Protein 4EE9 (pdb70)

B-factor: mean 17.27, std 8.86, range [6.16, 51.78]

Structure (mmCIF, N/CA/C/O backbone):
data_4EE9
#
_entry.id   4EE9
#
_cell.length_a   52.200
_cell.length_b   63.090
_cell.length_c   98.920
_cell.angle_alpha   90.00
_cell.angle_beta   90.00
_cell.angle_gamma   90.00
#
_symmetry.space_group_name_H-M   'P 21 21 21'
#
loop_
_entity.id
_entity.type
_entity.pdbx_description
1 polymer Endoglucanase
2 non-polymer 2-AMINO-2-HYDROXYMETHYL-PROPANE-1,3-DIOL
3 water water
#
loop_
_atom_site.group_PDB
_atom_site.id
_atom_site.type_symbol
_atom_site.label_atom_id
_atom_site.label_alt_id
_atom_site.label_comp_id
_atom_site.label_asym_id
_atom_site.label_entity_id
_atom_site.label_seq_id
_atom_site.pdbx_PDB_ins_code
_atom_site.Cartn_x
_atom_site.Cartn_y
_atom_site.Cartn_z
_atom_site.occupancy
_atom_site.B_iso_or_equiv
_atom_site.auth_seq_id
_atom_site.auth_comp_id
_atom_site.auth_asym_id
_atom_site.auth_atom_id
_atom_site.pdbx_PDB_model_num
ATOM 1 N N . SER A 1 1 ? 42.548 18.147 21.183 1.00 33.03 1 SER A N 1
ATOM 2 C CA . SER A 1 1 ? 43.043 18.882 20.025 1.00 31.90 1 SER A CA 1
ATOM 3 C C . SER A 1 1 ? 42.887 20.386 20.220 1.00 28.51 1 SER A C 1
ATOM 4 O O . SER A 1 1 ? 42.173 20.831 21.109 1.00 30.72 1 SER A O 1
ATOM 7 N N . VAL A 1 2 ? 43.561 21.160 19.384 1.00 22.95 2 VAL A N 1
ATOM 8 C CA . VAL A 1 2 ? 43.478 22.612 19.443 1.00 17.97 2 VAL A CA 1
ATOM 9 C C . VAL A 1 2 ? 42.940 23.151 18.120 1.00 15.77 2 VAL A C 1
ATOM 10 O O . VAL A 1 2 ? 43.598 23.058 17.107 1.00 16.72 2 VAL A O 1
ATOM 14 N N . ASP A 1 3 ? 41.740 23.721 18.152 1.00 12.33 3 ASP A N 1
ATOM 15 C CA . ASP A 1 3 ? 41.133 24.309 16.961 1.00 11.89 3 ASP A CA 1
ATOM 16 C C . ASP A 1 3 ? 41.716 25.693 16.691 1.00 11.08 3 ASP A C 1
ATOM 17 O O . ASP A 1 3 ? 41.746 26.525 17.573 1.00 10.98 3 ASP A O 1
ATOM 22 N N . LEU A 1 4 ? 42.130 25.941 15.458 1.00 10.26 4 LEU A N 1
ATOM 23 C CA . LEU A 1 4 ? 42.626 27.257 15.048 1.00 10.11 4 LEU A CA 1
ATOM 24 C C . LEU A 1 4 ? 41.504 28.298 14.944 1.00 8.55 4 LEU A C 1
ATOM 25 O O . LEU A 1 4 ? 41.731 29.482 15.127 1.00 9.52 4 LEU A O 1
ATOM 30 N N . ILE A 1 5 ? 40.305 27.841 14.611 1.00 9.60 5 ILE A N 1
ATOM 31 C CA . ILE A 1 5 ? 39.159 28.724 14.435 1.00 9.41 5 ILE A CA 1
ATOM 32 C C . ILE A 1 5 ? 38.092 28.556 15.518 1.00 10.58 5 ILE A C 1
ATOM 33 O O . ILE A 1 5 ? 37.634 27.460 15.804 1.00 11.27 5 ILE A O 1
ATOM 38 N N . G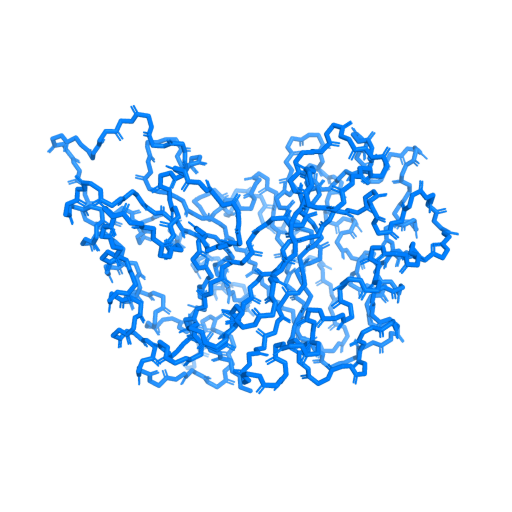LY A 1 6 ? 37.701 29.674 16.112 1.00 9.04 6 GLY A N 1
ATOM 39 C CA . GLY A 1 6 ? 36.726 29.693 17.184 1.00 8.86 6 GLY A CA 1
ATOM 40 C C . GLY A 1 6 ? 36.016 31.027 17.275 1.00 8.26 6 GLY A C 1
ATOM 41 O O . GLY A 1 6 ? 36.374 31.960 16.583 1.00 8.68 6 GLY A O 1
ATOM 42 N N . ILE A 1 7 ? 34.996 31.094 18.122 1.00 7.83 7 ILE A N 1
ATOM 43 C CA . ILE A 1 7 ? 34.208 32.308 18.292 1.00 8.40 7 ILE A CA 1
ATOM 44 C C . ILE A 1 7 ? 33.897 32.610 19.754 1.00 8.18 7 ILE A C 1
ATOM 45 O O . ILE A 1 7 ? 33.816 31.717 20.574 1.00 10.08 7 ILE A O 1
ATOM 50 N N . ASN A 1 8 ? 33.739 33.890 20.063 1.00 9.57 8 ASN A N 1
ATOM 51 C CA . ASN A 1 8 ? 33.254 34.306 21.362 1.00 8.81 8 ASN A CA 1
ATOM 52 C C . ASN A 1 8 ? 31.735 34.184 21.354 1.00 10.22 8 ASN A C 1
ATOM 53 O O . ASN A 1 8 ? 31.102 34.500 20.363 1.00 10.24 8 ASN A O 1
ATOM 58 N N . VAL A 1 9 ? 31.166 33.717 22.453 1.00 8.59 9 VAL A N 1
ATOM 59 C CA . VAL A 1 9 ? 29.723 33.734 22.622 1.00 9.50 9 VAL A CA 1
ATOM 60 C C . VAL A 1 9 ? 29.478 34.615 23.837 1.00 9.46 9 VAL A C 1
ATOM 61 O O . VAL A 1 9 ? 29.629 34.190 24.967 1.00 10.21 9 VAL A O 1
ATOM 65 N N . ALA A 1 10 ? 29.106 35.860 23.569 1.00 10.89 10 ALA A N 1
ATOM 66 C CA . ALA A 1 10 ? 28.966 36.878 24.602 1.00 10.81 10 ALA A CA 1
ATOM 67 C C . ALA A 1 10 ? 27.524 37.098 25.035 1.00 11.69 10 ALA A C 1
ATOM 68 O O . ALA A 1 10 ? 26.603 36.855 24.269 1.00 13.23 10 ALA A O 1
ATOM 70 N N . GLY A 1 11 ? 27.347 37.585 26.257 1.00 10.76 11 GLY A N 1
ATOM 71 C CA . GLY A 1 11 ? 26.020 37.831 26.788 1.00 11.18 11 GLY A CA 1
ATOM 72 C C . GLY A 1 11 ? 25.871 37.634 28.283 1.00 11.47 11 GLY A C 1
ATOM 73 O O . GLY A 1 11 ? 25.116 38.348 28.915 1.00 12.81 11 GLY A O 1
ATOM 74 N N . ALA A 1 12 ? 26.571 36.666 28.848 1.00 9.98 12 ALA A N 1
ATOM 75 C CA . ALA A 1 12 ? 26.484 36.397 30.279 1.00 10.09 12 ALA A CA 1
ATOM 76 C C . ALA A 1 12 ? 27.065 37.514 31.141 1.00 10.96 12 ALA A C 1
ATOM 77 O O . ALA A 1 12 ? 26.775 37.608 32.326 1.00 12.75 12 ALA A O 1
ATOM 79 N N . GLU A 1 13 ? 27.928 38.313 30.530 1.00 10.77 13 GLU A N 1
ATOM 80 C CA . GLU A 1 13 ? 28.624 39.409 31.189 1.00 10.73 13 GLU A CA 1
ATOM 81 C C . GLU A 1 13 ? 28.019 40.797 30.975 1.00 12.08 13 GLU A C 1
ATOM 82 O O . GLU A 1 13 ? 28.541 41.781 31.468 1.00 13.10 13 GLU A O 1
ATOM 88 N N . PHE A 1 14 ? 26.913 40.854 30.251 1.00 12.16 14 PHE A N 1
ATOM 89 C CA . PHE A 1 14 ? 26.253 42.109 29.893 1.00 13.99 14 PHE A CA 1
ATOM 90 C C . PHE A 1 14 ? 25.665 42.865 31.081 1.00 13.23 14 PHE A C 1
ATOM 91 O O . PHE A 1 14 ? 25.404 42.295 32.128 1.00 14.36 14 PHE A O 1
ATOM 99 N N . THR A 1 15 ? 25.474 44.167 30.892 1.00 15.51 15 THR A N 1
ATOM 100 C CA . THR A 1 15 ? 24.863 45.032 31.905 1.00 17.01 15 THR A CA 1
ATOM 101 C C . THR A 1 15 ? 25.500 44.963 33.284 1.00 17.33 15 THR A C 1
ATOM 102 O O . THR A 1 15 ? 24.857 44.592 34.249 1.00 18.75 15 THR A O 1
ATOM 106 N N . GLY A 1 16 ? 26.769 45.323 33.361 1.00 19.65 16 GLY A N 1
ATOM 107 C CA . GLY A 1 16 ? 27.540 45.202 34.581 1.00 22.99 16 GLY A CA 1
ATOM 108 C C . GLY A 1 16 ? 26.981 45.985 35.750 1.00 23.34 16 GLY A C 1
ATOM 109 O O . GLY A 1 16 ? 27.273 45.667 36.892 1.00 24.77 16 GLY A O 1
ATOM 110 N N . GLY A 1 17 ? 26.218 47.031 35.458 1.00 22.12 17 GLY A N 1
ATOM 111 C CA . GLY A 1 17 ? 25.586 47.865 36.466 1.00 23.49 17 GLY A CA 1
ATOM 112 C C . GLY A 1 17 ? 24.573 47.137 37.331 1.00 22.50 17 GLY A C 1
ATOM 113 O O . GLY A 1 17 ? 24.278 47.560 38.442 1.00 24.56 17 GLY A O 1
ATOM 114 N N . LYS A 1 18 ? 24.026 46.045 36.813 1.00 19.82 18 LYS A N 1
ATOM 115 C CA . LYS A 1 18 ? 23.026 45.292 37.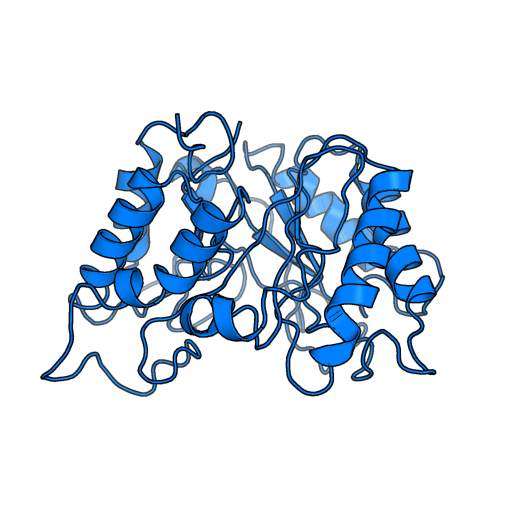549 1.00 18.56 18 LYS A CA 1
ATOM 116 C C . LYS A 1 18 ? 23.591 43.986 38.108 1.00 17.47 18 LYS A C 1
ATOM 117 O O . LYS A 1 18 ? 23.828 43.028 37.378 1.00 16.78 18 LYS A O 1
ATOM 123 N N . LEU A 1 19 ? 23.769 43.963 39.422 1.00 17.66 19 LEU A N 1
ATOM 124 C CA . LEU A 1 19 ? 24.246 42.780 40.131 1.00 17.45 19 LEU A CA 1
ATOM 125 C C . LEU A 1 19 ? 23.319 42.484 41.307 1.00 18.85 19 LEU A C 1
ATOM 126 O O . LEU A 1 19 ? 23.063 43.375 42.104 1.00 21.43 19 LEU A O 1
ATOM 131 N N . PRO A 1 20 ? 22.835 41.255 41.455 1.00 18.57 20 PRO A N 1
ATOM 132 C CA . PRO A 1 20 ? 23.081 40.113 40.565 1.00 17.16 20 PRO A CA 1
ATOM 133 C C . PRO A 1 20 ? 22.537 40.309 39.157 1.00 16.45 20 PRO A C 1
ATOM 134 O O . PRO A 1 20 ? 23.101 39.800 38.204 1.00 17.55 20 PRO A O 1
ATOM 138 N N . GLY A 1 21 ? 21.408 40.984 39.042 1.00 18.83 21 GLY A N 1
ATOM 139 C CA . GLY A 1 21 ? 20.785 41.187 37.751 1.00 18.97 21 GLY A CA 1
ATOM 140 C C . GLY A 1 21 ? 19.846 40.034 37.473 1.00 22.61 21 GLY A C 1
ATOM 141 O O . GLY A 1 21 ? 19.809 39.065 38.222 1.00 25.25 21 GLY A O 1
ATOM 142 N N . LYS A 1 22 ? 19.104 40.137 36.380 1.00 22.21 22 LYS A N 1
ATOM 143 C CA . LYS A 1 22 ? 18.130 39.125 36.033 1.00 23.46 22 LYS A CA 1
ATOM 144 C C . LYS A 1 22 ? 18.436 38.478 34.692 1.00 21.69 22 LYS A C 1
ATOM 145 O O . LYS A 1 22 ? 18.589 39.159 33.694 1.00 21.14 22 LYS A O 1
ATOM 147 N N . HIS A 1 23 ? 18.497 37.154 34.671 1.00 21.17 23 HIS A N 1
ATOM 148 C CA . HIS A 1 23 ? 18.734 36.468 33.424 1.00 19.36 23 HIS A CA 1
ATOM 149 C C . HIS A 1 23 ? 17.537 36.702 32.520 1.00 20.92 23 HIS A C 1
ATOM 150 O O . HIS A 1 23 ? 16.401 36.556 32.945 1.00 22.63 23 HIS A O 1
ATOM 157 N N . GLY A 1 24 ? 17.807 37.043 31.268 1.00 21.29 24 GLY A N 1
ATOM 158 C CA . GLY A 1 24 ? 16.779 37.334 30.288 1.00 22.69 24 GLY A CA 1
ATOM 159 C C . GLY A 1 24 ? 16.433 38.806 30.193 1.00 23.96 24 GLY A C 1
ATOM 160 O O . GLY A 1 24 ? 15.699 39.215 29.301 1.00 25.63 24 GLY A O 1
ATOM 161 N N . THR A 1 25 ? 16.950 39.600 31.127 1.00 22.55 25 THR A N 1
ATOM 162 C CA . THR A 1 25 ? 16.741 41.045 31.109 1.00 22.42 25 THR A CA 1
ATOM 163 C C . THR A 1 25 ? 18.060 41.806 30.998 1.00 21.07 25 THR A C 1
ATOM 164 O O . THR A 1 25 ? 18.266 42.590 30.080 1.00 21.95 25 THR A O 1
ATOM 168 N N . HIS A 1 26 ? 18.955 41.536 31.942 1.00 20.32 26 HIS A N 1
ATOM 169 C CA . HIS A 1 26 ? 20.265 42.176 32.007 1.00 18.80 26 HIS A CA 1
ATOM 170 C C . HIS A 1 26 ? 21.398 41.381 31.358 1.00 17.51 26 HIS A C 1
ATOM 171 O O . HIS A 1 26 ? 22.335 41.951 30.815 1.00 17.90 26 HIS A O 1
ATOM 178 N N . TYR A 1 27 ? 21.313 40.0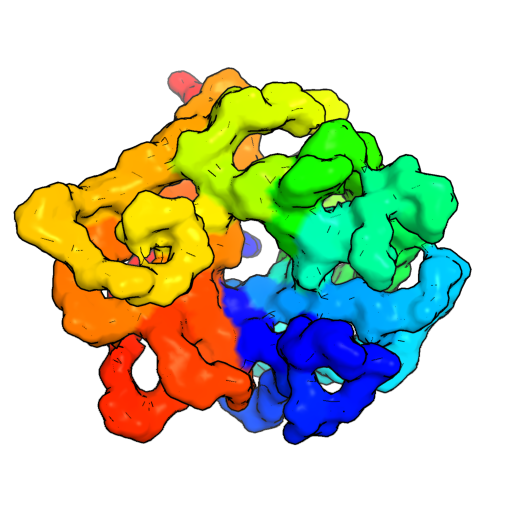62 31.439 1.00 16.26 27 TYR A N 1
ATOM 179 C CA . TYR A 1 27 ? 22.336 39.196 30.867 1.00 14.76 27 TYR A CA 1
ATOM 180 C C . TYR A 1 27 ? 21.685 37.991 30.202 1.00 13.49 27 TYR A C 1
ATOM 181 O O . TYR A 1 27 ? 20.550 37.640 30.515 1.00 14.96 27 TYR A O 1
ATOM 190 N N . PHE A 1 28 ? 22.406 37.374 29.273 1.00 14.19 28 PHE A N 1
ATOM 191 C CA . PHE A 1 28 ? 21.856 36.292 28.472 1.00 13.55 28 PHE A CA 1
ATOM 192 C C . PHE A 1 28 ? 22.765 35.083 28.257 1.00 13.11 28 PHE A C 1
ATOM 193 O O . PHE A 1 28 ? 23.888 35.238 27.822 1.00 15.11 28 PHE A O 1
ATOM 201 N N . PHE A 1 29 ? 22.237 33.889 28.508 1.00 12.47 29 PHE A N 1
ATOM 202 C CA . PHE A 1 29 ? 22.960 32.640 28.284 1.00 13.05 29 PHE A CA 1
ATOM 203 C C . PHE A 1 29 ? 22.354 32.026 27.024 1.00 14.41 29 PHE A C 1
ATOM 204 O O . PHE A 1 29 ? 21.241 32.357 26.660 1.00 16.49 29 PHE A O 1
ATOM 212 N N . PRO A 1 30 ? 23.074 31.144 26.349 1.00 14.07 30 PRO A N 1
ATOM 213 C CA . PRO A 1 30 ? 22.528 30.580 25.115 1.00 15.91 30 PRO A CA 1
ATOM 214 C C . PRO A 1 30 ? 21.241 29.790 25.372 1.00 17.10 30 PRO A C 1
ATOM 215 O O . PRO A 1 30 ? 21.159 29.012 26.311 1.00 17.07 30 PRO A O 1
ATOM 219 N N . PRO A 1 31 ? 20.232 30.011 24.540 1.00 16.71 31 PRO A N 1
ATOM 220 C CA . PRO A 1 31 ? 18.985 29.257 24.662 1.00 17.13 31 PRO A CA 1
ATOM 221 C C . PRO A 1 31 ? 19.173 27.828 24.158 1.00 18.37 31 PRO A C 1
ATOM 222 O O . PRO A 1 31 ? 20.143 27.534 23.471 1.00 16.29 31 PRO A O 1
ATOM 226 N N . GLU A 1 32 ? 18.175 26.990 24.374 1.00 19.64 32 GLU A N 1
ATOM 227 C CA . GLU A 1 32 ? 18.230 25.675 23.788 1.00 20.51 32 GLU A CA 1
ATOM 228 C C . GLU A 1 32 ? 18.264 25.838 22.276 1.00 21.17 32 GLU A C 1
ATOM 229 O O . GLU A 1 32 ? 17.596 26.688 21.705 1.00 23.31 32 GLU A O 1
ATOM 232 N N . GLY A 1 33 ? 19.088 25.018 21.648 1.00 21.02 33 GLY A N 1
ATOM 233 C CA . GLY A 1 33 ? 19.283 24.997 20.212 1.00 20.93 33 GLY A CA 1
ATOM 234 C C . GLY A 1 33 ? 20.328 25.961 19.672 1.00 19.57 33 GLY A C 1
ATOM 235 O O . GLY A 1 33 ? 20.608 25.970 18.472 1.00 22.00 33 GLY A O 1
ATOM 236 N N . TYR A 1 34 ? 20.918 26.768 20.552 1.00 15.52 34 TYR A N 1
ATOM 237 C CA . TYR A 1 34 ? 21.914 27.761 20.136 1.00 15.08 34 TYR A CA 1
ATOM 238 C C . TYR A 1 34 ? 23.222 27.229 19.536 1.00 14.79 34 TYR A C 1
ATOM 239 O O . TYR A 1 34 ? 23.638 27.660 18.476 1.00 15.79 34 TYR A O 1
ATOM 248 N N . PHE A 1 35 ? 23.833 26.257 20.194 1.00 14.96 35 PHE A N 1
ATOM 249 C CA . PHE A 1 35 ? 25.070 25.645 19.715 1.00 16.42 35 PHE A CA 1
ATOM 250 C C . PHE A 1 35 ? 24.917 24.835 18.422 1.00 18.55 35 PHE A C 1
ATOM 251 O O . PHE A 1 35 ? 25.835 24.754 17.629 1.00 18.47 35 PHE A O 1
ATOM 259 N N . GLU A 1 36 ? 23.766 24.193 18.254 1.00 19.48 36 GLU A N 1
ATOM 260 C CA A GLU A 1 36 ? 23.525 23.539 16.942 0.65 21.30 36 GLU A CA 1
ATOM 261 C CA B GLU A 1 36 ? 23.524 23.538 16.938 0.35 20.92 36 GLU A CA 1
ATOM 262 C C . GLU A 1 36 ? 23.866 24.342 15.724 1.00 19.69 36 GLU A C 1
ATOM 263 O O . GLU A 1 36 ? 24.516 23.761 14.865 1.00 18.41 36 GLU A O 1
ATOM 274 N N . TYR A 1 37 ? 23.461 25.600 15.590 1.00 17.49 37 TYR A N 1
ATOM 275 C CA . TYR A 1 37 ? 23.753 26.358 14.385 1.00 18.50 37 TYR A CA 1
ATOM 276 C C . TYR A 1 37 ? 25.254 26.501 14.191 1.00 17.94 37 TYR A C 1
ATOM 277 O O . TYR A 1 37 ? 25.770 26.299 13.107 1.00 18.10 37 TYR A O 1
ATOM 286 N N . TRP A 1 38 ? 25.967 26.849 15.252 1.00 17.87 38 TRP A N 1
ATOM 287 C CA . TRP A 1 38 ? 27.412 27.002 15.145 1.00 17.06 38 TRP A CA 1
ATOM 288 C C . TRP A 1 38 ? 28.171 25.710 14.813 1.00 15.87 38 TRP A C 1
ATOM 289 O O . TRP A 1 38 ? 29.080 25.716 14.005 1.00 15.53 38 TRP A O 1
ATOM 300 N N . SER A 1 39 ? 27.768 24.608 15.431 1.00 16.92 39 SER A N 1
ATOM 301 C CA . SER A 1 39 ? 28.370 23.315 15.161 1.00 18.96 39 SER A CA 1
ATOM 302 C C . SER A 1 39 ? 28.138 22.906 13.702 1.00 18.27 39 SER A C 1
ATOM 303 O O . SER A 1 39 ? 29.040 22.423 13.038 1.00 17.04 39 SER A O 1
ATOM 306 N N . GLU A 1 40 ? 26.920 23.102 13.219 1.00 19.09 40 GLU A N 1
ATOM 307 C CA . GLU A 1 40 ? 26.618 22.781 11.830 1.00 19.41 40 GLU A CA 1
ATOM 308 C C . GLU A 1 40 ? 27.392 23.662 10.866 1.00 18.78 40 GLU A C 1
ATOM 309 O O . GLU A 1 40 ? 27.665 23.272 9.748 1.00 21.79 40 GLU A O 1
ATOM 311 N N . GLN A 1 41 ? 27.715 24.871 11.304 1.00 19.56 41 GLN A N 1
ATOM 312 C CA . GLN A 1 41 ? 28.562 25.754 10.522 1.00 20.16 41 GLN A CA 1
ATOM 313 C C . GLN A 1 41 ? 30.007 25.274 10.515 1.00 19.78 41 GLN A C 1
ATOM 314 O O . GLN A 1 41 ? 30.812 25.791 9.768 1.00 22.32 41 GLN A O 1
ATOM 320 N N . GLY A 1 42 ? 30.345 24.314 11.372 1.00 16.13 42 GLY A N 1
ATOM 321 C CA . GLY A 1 42 ? 31.714 23.841 11.445 1.00 16.77 42 GLY A CA 1
ATOM 322 C C . GLY A 1 42 ? 32.619 24.495 12.482 1.00 16.41 42 GLY A C 1
ATOM 323 O O . GLY A 1 42 ? 33.819 24.320 12.438 1.00 16.99 42 GLY A O 1
ATOM 324 N N . ILE A 1 43 ? 32.035 25.231 13.412 1.00 14.87 43 ILE A N 1
ATOM 325 C CA . ILE A 1 43 ? 32.809 25.877 14.458 1.00 15.49 43 ILE A CA 1
ATOM 326 C C . ILE A 1 43 ? 32.704 25.032 15.712 1.00 15.09 43 ILE A C 1
ATOM 327 O O . ILE A 1 43 ? 31.609 24.733 16.165 1.00 16.83 43 ILE A O 1
ATOM 332 N N . HIS A 1 44 ? 33.840 24.641 16.275 1.00 13.65 44 HIS A N 1
ATOM 333 C CA . HIS A 1 44 ? 33.828 23.775 17.455 1.00 13.05 44 HIS A CA 1
ATOM 334 C C . HIS A 1 44 ? 34.487 24.287 18.728 1.00 11.41 44 HIS A C 1
ATOM 335 O O . HIS A 1 44 ? 34.582 23.556 19.699 1.00 12.78 44 HIS A O 1
ATOM 342 N N . THR A 1 45 ? 34.947 25.532 18.726 1.00 11.21 45 THR A N 1
ATOM 343 C CA . THR A 1 45 ? 35.531 26.109 19.923 1.00 10.55 45 THR A CA 1
ATOM 344 C C . THR A 1 45 ? 34.869 27.468 20.196 1.00 9.09 45 THR A C 1
ATOM 345 O O . THR A 1 45 ? 34.729 28.263 19.291 1.00 10.58 45 THR A O 1
ATOM 349 N N . VAL A 1 46 ? 34.498 27.716 21.444 1.00 9.03 46 VAL A N 1
ATOM 350 C CA A VAL A 1 46 ? 33.894 28.941 21.850 0.25 9.23 46 VAL A CA 1
ATOM 351 C CA B VAL A 1 46 ? 33.851 28.878 21.897 0.75 9.61 46 VAL A CA 1
ATOM 352 C C . VAL A 1 46 ? 34.556 29.509 23.087 1.00 8.81 46 VAL A C 1
ATOM 353 O O . VAL A 1 46 ? 34.803 28.779 24.033 1.00 11.03 46 VAL A O 1
ATOM 360 N N . ARG A 1 47 ? 34.755 30.826 23.107 1.00 8.49 47 ARG A N 1
ATOM 361 C CA . ARG A 1 47 ? 35.160 31.546 24.309 1.00 8.32 47 ARG A CA 1
ATOM 362 C C . ARG A 1 47 ? 33.915 32.142 24.930 1.00 8.38 47 ARG A C 1
ATOM 363 O O . ARG A 1 47 ? 33.152 32.809 24.260 1.00 9.43 47 ARG A O 1
ATOM 371 N N . PHE A 1 48 ? 33.766 31.955 26.252 1.00 8.73 48 PHE A N 1
ATOM 372 C CA . PHE A 1 48 ? 32.526 32.319 26.933 1.00 8.46 48 PHE A CA 1
ATOM 373 C C . PHE A 1 48 ? 32.750 33.260 28.112 1.00 8.00 48 PHE A C 1
ATOM 374 O O . PHE A 1 48 ? 33.130 32.829 29.199 1.00 8.88 48 PHE A O 1
ATOM 382 N N . PRO A 1 49 ? 32.437 34.528 27.933 1.00 9.48 49 PRO A N 1
ATOM 383 C CA . PRO A 1 49 ? 32.619 35.507 29.008 1.00 8.33 49 PRO A CA 1
ATOM 384 C C . PRO A 1 49 ? 31.682 35.288 30.190 1.00 8.88 49 PRO A C 1
ATOM 385 O O . PRO A 1 49 ? 30.519 34.959 29.997 1.00 9.47 49 PRO A O 1
ATOM 389 N N . LEU A 1 50 ? 32.212 35.481 31.394 1.00 9.80 50 LEU A N 1
ATOM 390 C CA . LEU A 1 50 ? 31.463 35.379 32.646 1.00 11.76 50 LEU A CA 1
ATOM 391 C C . LEU A 1 50 ? 31.793 36.589 33.503 1.00 10.78 50 LEU A C 1
ATOM 392 O O . LEU A 1 50 ? 32.882 37.120 33.422 1.00 11.88 50 LEU A O 1
ATOM 397 N N . LYS A 1 51 ? 30.861 37.006 34.352 1.00 11.10 51 LYS A N 1
ATOM 398 C CA A LYS A 1 51 ? 31.089 38.153 35.229 0.75 11.26 51 LYS A CA 1
ATOM 399 C CA B LYS A 1 51 ? 31.103 38.141 35.214 0.25 10.14 51 LYS A CA 1
ATOM 400 C C . LYS A 1 51 ? 31.426 37.643 36.621 1.00 10.88 51 LYS A C 1
ATOM 401 O O . LYS A 1 51 ? 30.645 36.907 37.204 1.00 12.12 51 LYS A O 1
ATOM 412 N N . TRP A 1 52 ? 32.572 38.052 37.152 1.00 11.13 52 TRP A N 1
ATOM 413 C CA . TRP A 1 52 ? 33.056 37.557 38.434 1.00 11.41 52 TRP A CA 1
ATOM 414 C C . TRP A 1 52 ? 32.052 37.883 39.536 1.00 10.65 52 TRP A C 1
ATOM 415 O O . TRP A 1 52 ? 31.742 37.042 40.360 1.00 11.91 52 TRP A O 1
ATOM 426 N N . GLU A 1 53 ? 31.519 39.100 39.513 1.00 11.25 53 GLU A N 1
ATOM 427 C CA . GLU A 1 53 ? 30.591 39.539 40.565 1.00 11.14 53 GLU A CA 1
ATOM 428 C C . GLU A 1 53 ? 29.301 38.711 40.614 1.00 12.29 53 GLU A C 1
ATOM 429 O O . GLU A 1 53 ? 28.688 38.577 41.675 1.00 13.55 53 GLU A O 1
ATOM 435 N N . ARG A 1 54 ? 28.895 38.163 39.472 1.00 10.91 54 ARG A N 1
ATOM 436 C CA . ARG A 1 54 ? 27.727 37.285 39.422 1.00 11.29 54 ARG A CA 1
ATOM 437 C C . ARG A 1 54 ? 28.057 35.868 39.892 1.00 12.99 54 ARG A C 1
ATOM 438 O O . ARG A 1 54 ? 27.262 35.240 40.592 1.00 14.04 54 ARG A O 1
ATOM 446 N N . LEU A 1 55 ? 29.224 35.372 39.504 1.00 12.39 55 LEU A N 1
ATOM 447 C CA A LEU A 1 55 ? 29.707 34.079 39.957 0.70 12.89 55 LEU A CA 1
ATOM 448 C CA B LEU A 1 55 ? 29.671 34.095 39.917 0.30 11.98 55 LEU A CA 1
ATOM 449 C C . LEU A 1 55 ? 29.972 34.027 41.448 1.00 12.34 55 LEU A C 1
ATOM 450 O O . LEU A 1 55 ? 29.701 33.053 42.128 1.00 14.38 55 LEU A O 1
ATOM 459 N N . GLN A 1 56 ? 30.551 35.109 41.949 1.00 13.29 56 GLN A N 1
ATOM 460 C CA . GLN A 1 56 ? 30.954 35.192 43.344 1.00 13.08 56 GLN A CA 1
ATOM 461 C C . GLN A 1 56 ? 30.543 36.538 43.942 1.00 14.69 56 GLN A C 1
ATOM 462 O O . GLN A 1 56 ? 31.350 37.456 43.981 1.00 17.07 56 GLN A O 1
ATOM 468 N N . PRO A 1 57 ? 29.299 36.664 44.395 1.00 14.56 57 PRO A N 1
ATOM 469 C CA . PRO A 1 57 ? 28.796 37.925 44.958 1.00 16.23 57 PRO A CA 1
ATOM 470 C C . PRO A 1 57 ? 29.492 38.366 46.255 1.00 16.57 57 PRO A C 1
ATOM 471 O O . PRO A 1 57 ? 29.457 39.544 46.587 1.00 17.75 57 PRO A O 1
ATOM 475 N N . SER A 1 58 ? 30.180 37.439 46.915 1.00 18.04 58 SER A N 1
ATOM 476 C CA A SER A 1 58 ? 31.087 37.779 48.037 0.50 17.87 58 SER A CA 1
ATOM 477 C CA B SER A 1 58 ? 31.063 37.746 48.035 0.50 19.09 58 SER A CA 1
ATOM 478 C C . SER A 1 58 ? 32.404 37.045 47.807 1.00 17.64 58 SER A C 1
ATOM 479 O O . SER A 1 58 ? 32.438 35.879 47.461 1.00 18.22 58 SER A O 1
ATOM 484 N N . LEU A 1 59 ? 33.501 37.748 48.042 1.00 16.05 59 LEU A N 1
ATOM 485 C CA . LEU A 1 59 ? 34.828 37.159 47.917 1.00 15.29 59 LEU A CA 1
ATOM 486 C C . LEU A 1 59 ? 35.066 36.016 48.902 1.00 15.63 59 LEU A C 1
ATOM 487 O O . LEU A 1 59 ? 34.518 36.013 49.995 1.00 16.27 59 LEU A O 1
ATOM 492 N N . ASN A 1 60 ? 35.874 35.043 48.499 1.00 15.02 60 ASN A N 1
ATOM 493 C CA . ASN A 1 60 ? 36.251 33.928 49.364 1.00 17.80 60 ASN A CA 1
ATOM 494 C C . ASN A 1 60 ? 35.055 33.149 49.886 1.00 18.53 60 ASN A C 1
ATOM 495 O O . ASN A 1 60 ? 35.029 32.707 51.027 1.00 19.78 60 ASN A O 1
ATOM 500 N N . ALA A 1 61 ? 34.058 33.014 49.024 1.00 16.31 61 ALA A N 1
ATOM 501 C CA . ALA A 1 61 ? 32.812 32.331 49.345 1.00 17.12 61 ALA A CA 1
ATOM 502 C C . ALA A 1 61 ? 32.286 31.510 48.166 1.00 14.40 61 ALA A C 1
ATOM 503 O O . ALA A 1 61 ? 32.683 31.695 47.031 1.00 14.21 61 ALA A O 1
ATOM 505 N N . GLU A 1 62 ? 31.365 30.609 48.467 1.00 14.62 62 GLU A N 1
ATOM 506 C CA . GLU A 1 62 ? 30.856 29.649 47.510 1.00 14.03 62 GLU A CA 1
ATOM 507 C C . GLU A 1 62 ? 30.250 30.356 46.303 1.00 14.15 62 GLU A C 1
ATOM 508 O O . GLU A 1 62 ? 29.717 31.443 46.414 1.00 14.61 62 GLU A O 1
ATOM 514 N N . LEU A 1 63 ? 30.391 29.744 45.132 1.00 13.52 63 LEU A N 1
ATOM 515 C CA . LEU A 1 63 ? 29.862 30.321 43.903 1.00 12.60 63 LEU A CA 1
ATOM 516 C C . LEU A 1 63 ? 28.344 30.414 43.952 1.00 13.99 63 LEU A C 1
ATOM 517 O O . LEU A 1 63 ? 27.690 29.596 44.588 1.00 16.84 63 LEU A O 1
ATOM 522 N N . ASP A 1 64 ? 27.797 31.423 43.289 1.00 13.07 64 ASP A N 1
ATOM 523 C CA . ASP A 1 64 ? 26.356 31.630 43.282 1.00 12.04 64 ASP A CA 1
ATOM 524 C C . ASP A 1 64 ? 25.645 30.445 42.632 1.00 12.16 64 ASP A C 1
ATOM 525 O O . ASP A 1 64 ? 25.968 30.043 41.528 1.00 13.21 64 ASP A O 1
ATOM 530 N N . ASP A 1 65 ? 24.639 29.915 43.308 1.00 13.51 65 ASP A N 1
ATOM 531 C CA . ASP A 1 65 ? 23.942 28.751 42.790 1.00 13.41 65 ASP A CA 1
ATOM 532 C C . ASP A 1 65 ? 23.251 28.993 41.461 1.00 12.26 65 ASP A C 1
ATOM 533 O O . ASP A 1 65 ? 23.396 28.205 40.545 1.00 12.55 65 ASP A O 1
ATOM 538 N N . VAL A 1 66 ? 22.491 30.076 41.350 1.00 13.89 66 VAL A N 1
ATOM 539 C CA . VAL A 1 66 ? 21.787 30.362 40.104 1.00 13.24 66 VAL A CA 1
ATOM 540 C C . VAL A 1 66 ? 22.664 30.677 38.882 1.00 12.03 66 VAL A C 1
ATOM 541 O O . VAL A 1 66 ? 22.497 30.079 37.839 1.00 14.32 66 VAL A O 1
ATOM 545 N N . TYR A 1 67 ? 23.644 31.561 39.035 1.00 11.91 67 TYR A N 1
ATOM 546 C CA . TYR A 1 67 ? 24.546 31.877 37.935 1.00 12.07 67 TYR A CA 1
ATOM 547 C C . TYR A 1 67 ? 25.478 30.721 37.542 1.00 10.39 67 TYR A C 1
ATOM 548 O O . TYR A 1 67 ? 25.654 30.451 36.373 1.00 12.49 67 TYR A O 1
ATOM 557 N N . ALA A 1 68 ? 26.053 30.042 38.528 1.00 10.58 68 ALA A N 1
ATOM 558 C CA . ALA A 1 68 ? 26.940 28.913 38.252 1.00 10.87 68 ALA A CA 1
ATOM 559 C C . ALA A 1 68 ? 26.168 27.799 37.554 1.00 11.79 68 ALA A C 1
ATOM 560 O O . ALA A 1 68 ? 26.684 27.132 36.685 1.00 12.47 68 ALA A O 1
ATOM 562 N N . SER A 1 69 ? 24.922 27.608 37.962 1.00 11.99 69 SER A N 1
ATOM 563 C CA . SER A 1 69 ? 24.050 26.600 37.368 1.00 11.66 69 SER A CA 1
ATOM 564 C C . SER A 1 69 ? 23.763 26.905 35.900 1.00 12.53 69 SER A C 1
ATOM 565 O O . SER A 1 69 ? 23.651 26.001 35.092 1.00 12.34 69 SER A O 1
ATOM 568 N N . LEU A 1 70 ? 23.618 28.182 35.561 1.00 12.74 70 LEU A N 1
ATOM 569 C CA . LEU A 1 70 ? 23.412 28.576 34.173 1.00 12.03 70 LEU A CA 1
ATOM 570 C C . LEU A 1 70 ? 24.665 28.179 33.388 1.00 11.45 70 LEU A C 1
ATOM 571 O O . LEU A 1 70 ? 24.582 27.749 32.259 1.00 11.34 70 LEU A O 1
ATOM 576 N N . VAL A 1 71 ? 25.830 28.340 33.997 1.00 11.65 71 VAL A N 1
ATOM 577 C CA . VAL A 1 71 ? 27.070 27.931 33.354 1.00 11.61 71 VAL A CA 1
ATOM 578 C C . VAL A 1 71 ? 27.053 26.416 33.151 1.00 11.34 71 VAL A C 1
ATOM 579 O O . VAL A 1 71 ? 27.449 25.929 32.109 1.00 11.20 71 VAL A O 1
ATOM 583 N N . ASP A 1 72 ? 26.560 25.673 34.143 1.00 11.73 72 ASP A N 1
ATOM 584 C CA . ASP A 1 72 ? 26.507 24.213 34.040 1.00 12.42 72 ASP A CA 1
ATOM 585 C C . ASP A 1 72 ? 25.653 23.858 32.828 1.00 11.53 72 ASP A C 1
ATOM 586 O O . ASP A 1 72 ? 26.035 23.038 32.012 1.00 12.07 72 ASP A O 1
ATOM 591 N N . ASP A 1 73 ? 24.511 24.521 32.695 1.00 11.79 73 ASP A N 1
ATOM 592 C CA . ASP A 1 73 ? 23.572 24.237 31.612 1.00 12.22 73 ASP A CA 1
ATOM 593 C C . ASP A 1 73 ? 24.212 24.510 30.261 1.00 11.24 73 ASP A C 1
ATOM 594 O O . ASP A 1 73 ? 24.059 23.741 29.327 1.00 12.99 73 ASP A O 1
ATOM 599 N N . MET A 1 74 ? 24.944 25.612 30.171 1.00 11.89 74 MET A N 1
ATOM 600 C CA . MET A 1 74 ? 25.612 25.989 28.932 1.00 11.31 74 MET A CA 1
ATOM 601 C C . MET A 1 74 ? 26.665 24.956 28.521 1.00 11.51 74 MET A C 1
ATOM 602 O O . MET A 1 74 ? 26.746 24.581 27.367 1.00 12.23 74 MET A O 1
ATOM 607 N N . LEU A 1 75 ? 27.438 24.480 29.485 1.00 11.39 75 LEU A N 1
ATOM 608 C CA . LEU A 1 75 ? 28.460 23.469 29.229 1.00 11.49 75 LEU A CA 1
ATOM 609 C C . LEU A 1 75 ? 27.811 22.157 28.773 1.00 12.00 75 LEU A C 1
ATOM 610 O O . LEU A 1 75 ? 28.315 21.486 27.883 1.00 11.15 75 LEU A O 1
ATOM 615 N N . ASP A 1 76 ? 26.677 21.818 29.375 1.00 12.19 76 ASP A N 1
ATOM 616 C CA . ASP A 1 76 ? 25.956 20.611 29.002 1.00 12.97 76 ASP A CA 1
ATOM 617 C C . ASP A 1 76 ? 25.522 20.716 27.547 1.00 12.45 76 ASP A C 1
ATOM 618 O O . ASP A 1 76 ? 25.642 19.767 26.793 1.00 13.37 76 ASP A O 1
ATOM 623 N N . GLN A 1 77 ? 24.997 21.869 27.154 1.00 13.21 77 GLN A N 1
ATOM 624 C CA . GLN A 1 77 ? 24.580 22.064 25.773 1.00 12.92 77 GLN A CA 1
ATOM 625 C C . GLN A 1 77 ? 25.748 22.007 24.799 1.00 12.94 77 GLN A C 1
ATOM 626 O O . GLN A 1 77 ? 25.635 21.471 23.708 1.00 13.88 77 GLN A O 1
ATOM 632 N N . ALA A 1 78 ? 26.869 22.589 25.193 1.00 12.38 78 ALA A N 1
ATOM 633 C CA . ALA A 1 78 ? 28.028 22.590 24.318 1.00 11.00 78 ALA A CA 1
ATOM 634 C C . ALA A 1 78 ? 28.477 21.158 24.052 1.00 13.37 78 ALA A C 1
ATOM 635 O O . ALA A 1 78 ? 28.789 20.799 22.933 1.00 13.71 78 ALA A O 1
ATOM 637 N N . LYS A 1 79 ? 28.470 20.346 25.092 1.00 13.20 79 LYS A N 1
ATOM 638 C CA A LYS A 1 79 ? 28.869 18.956 24.975 0.50 14.11 79 LYS A CA 1
ATOM 639 C CA B LYS A 1 79 ? 28.867 18.948 24.980 0.50 13.94 79 LYS A CA 1
ATOM 640 C C . LYS A 1 79 ? 27.966 18.167 24.026 1.00 15.43 79 LYS A C 1
ATOM 641 O O . LYS A 1 79 ? 28.445 17.387 23.216 1.00 17.10 79 LYS A O 1
ATOM 652 N N . GLU A 1 80 ? 26.664 18.412 24.110 1.00 16.40 80 GLU A N 1
ATOM 653 C CA A GLU A 1 80 ? 25.684 17.726 23.276 0.70 16.99 80 GLU A CA 1
ATOM 654 C CA B GLU A 1 80 ? 25.652 17.780 23.289 0.30 16.43 80 GLU A CA 1
ATOM 655 C C . GLU A 1 80 ? 25.876 18.108 21.812 1.00 16.55 80 GLU A C 1
ATOM 656 O O . GLU A 1 80 ? 25.474 17.377 20.922 1.00 19.54 80 GLU A O 1
ATOM 667 N N . ASN A 1 81 ? 26.453 19.279 21.573 1.00 13.94 81 ASN A N 1
ATOM 668 C CA . ASN A 1 81 ? 26.625 19.805 20.225 1.00 15.11 81 ASN A CA 1
ATOM 669 C C . ASN A 1 81 ? 28.045 19.852 19.689 1.00 15.97 81 ASN A C 1
ATOM 670 O O . ASN A 1 81 ? 28.316 20.566 18.738 1.00 16.67 81 ASN A O 1
ATOM 675 N N . ASP A 1 82 ? 28.946 19.109 20.321 1.00 14.33 82 ASP A N 1
ATOM 676 C CA . ASP A 1 82 ? 30.318 19.022 19.850 1.00 14.90 82 ASP A CA 1
ATOM 677 C C . ASP A 1 82 ? 31.075 20.355 19.851 1.00 14.26 82 ASP A C 1
ATOM 678 O O . ASP A 1 82 ? 31.789 20.659 18.917 1.00 16.62 82 ASP A O 1
ATOM 683 N N . ILE A 1 83 ? 30.917 21.095 20.945 1.00 12.34 83 ILE A N 1
ATOM 684 C CA . ILE A 1 83 ? 31.552 22.387 21.153 1.00 12.36 83 ILE A CA 1
ATOM 685 C C . ILE A 1 83 ? 32.429 22.341 22.389 1.00 11.52 83 ILE A C 1
ATOM 686 O O . ILE A 1 83 ? 32.019 21.848 23.425 1.00 12.17 83 ILE A O 1
ATOM 691 N N . LYS A 1 84 ? 33.632 22.888 22.282 1.00 12.75 84 LYS A N 1
ATOM 692 C CA A LYS A 1 84 ? 34.607 22.943 23.361 0.60 12.60 84 LYS A CA 1
ATOM 693 C CA B LYS A 1 84 ? 34.557 22.936 23.406 0.40 13.29 84 LYS A CA 1
ATOM 694 C C . LYS A 1 84 ? 34.619 24.402 23.828 1.00 11.89 84 LYS A C 1
ATOM 695 O O . LYS A 1 84 ? 34.635 25.316 23.030 1.00 12.68 84 LYS A O 1
ATOM 706 N N . VAL A 1 85 ? 34.634 24.592 25.136 1.00 9.60 85 VAL A N 1
ATOM 707 C CA . VAL A 1 85 ? 34.463 25.908 25.743 1.00 10.78 85 VAL A CA 1
ATOM 708 C C . VAL A 1 85 ? 35.650 26.436 26.557 1.00 9.42 85 VAL A C 1
ATOM 709 O O . VAL A 1 85 ? 36.167 25.763 27.441 1.00 10.46 85 VAL A O 1
ATOM 713 N N . ILE A 1 86 ? 36.029 27.673 26.263 1.00 9.03 86 ILE A N 1
ATOM 714 C CA . ILE A 1 86 ? 37.006 28.404 27.051 1.00 9.75 86 ILE A CA 1
ATOM 715 C C . ILE A 1 86 ? 36.221 29.345 27.970 1.00 9.89 86 ILE A C 1
ATOM 716 O O . ILE A 1 86 ? 35.542 30.236 27.495 1.00 10.31 86 ILE A O 1
ATOM 721 N N . LEU A 1 87 ? 36.322 29.146 29.283 1.00 9.80 87 LEU A N 1
ATOM 722 C CA . LEU A 1 87 ? 35.647 30.026 30.233 1.00 9.26 87 LEU A CA 1
ATOM 723 C C . LEU A 1 87 ? 36.533 31.256 30.406 1.00 9.75 87 LEU A C 1
ATOM 724 O O . LEU A 1 87 ? 37.729 31.134 30.600 1.00 10.48 87 LEU A O 1
ATOM 729 N N . ASP A 1 88 ? 35.929 32.431 30.304 1.00 9.15 88 ASP A N 1
ATOM 730 C CA . ASP A 1 88 ? 36.654 33.693 30.399 1.00 9.18 88 ASP A CA 1
ATOM 731 C C . ASP A 1 88 ? 36.115 34.503 31.565 1.00 9.07 88 ASP A C 1
ATOM 732 O O . ASP A 1 88 ? 34.947 34.837 31.598 1.00 9.32 88 ASP A O 1
ATOM 737 N N . VAL A 1 89 ? 36.980 34.833 32.517 1.00 9.64 89 VAL A N 1
ATOM 738 C CA . VAL A 1 89 ? 36.563 35.680 33.680 1.00 9.43 89 VAL A CA 1
ATOM 739 C C . VAL A 1 89 ? 36.757 37.127 33.198 1.00 8.26 89 VAL A C 1
ATOM 740 O O . VAL A 1 89 ? 37.860 37.607 33.031 1.00 8.60 89 VAL A O 1
ATOM 744 N N . HIS A 1 90 ? 35.641 37.677 32.801 1.00 8.33 90 HIS A N 1
ATOM 745 C CA . HIS A 1 90 ? 35.655 38.850 31.935 1.00 9.58 90 HIS A CA 1
ATOM 746 C C . HIS A 1 90 ? 35.679 40.128 32.757 1.00 8.18 90 HIS A C 1
ATOM 747 O O . HIS A 1 90 ? 34.733 40.920 32.699 1.00 10.48 90 HIS A O 1
ATOM 754 N N . ASN A 1 91 ? 36.777 40.350 33.484 1.00 9.69 91 ASN A N 1
ATOM 755 C CA . ASN A 1 91 ? 36.756 41.332 34.577 1.00 9.53 91 ASN A CA 1
ATOM 756 C C . ASN A 1 91 ? 37.808 42.431 34.665 1.00 9.08 91 ASN A C 1
ATOM 757 O O . ASN A 1 91 ? 37.779 43.207 35.611 1.00 10.37 91 ASN A O 1
ATOM 762 N N . TYR A 1 92 ? 38.725 42.498 33.703 1.00 9.73 92 TYR A N 1
ATOM 763 C CA . TYR A 1 92 ? 39.638 43.653 33.605 1.00 8.42 92 TYR A CA 1
ATOM 764 C C . TYR A 1 92 ? 40.510 43.766 34.860 1.00 9.16 92 TYR A C 1
ATOM 765 O O . TYR A 1 92 ? 40.939 44.859 35.248 1.00 10.01 92 TYR A O 1
ATOM 774 N N . ALA A 1 93 ? 40.776 42.582 35.465 1.00 9.47 93 ALA A N 1
ATOM 775 C CA . ALA A 1 93 ? 41.607 42.537 36.668 1.00 9.65 93 ALA A CA 1
ATOM 776 C C . ALA A 1 93 ? 41.026 43.330 37.838 1.00 10.77 93 ALA A C 1
ATOM 777 O O . ALA A 1 93 ? 41.763 43.865 38.661 1.00 11.79 93 ALA A O 1
ATOM 779 N N . ARG A 1 94 ? 39.702 43.376 37.915 1.00 10.76 94 ARG A N 1
ATOM 780 C CA . ARG A 1 94 ? 39.012 44.086 38.976 1.00 11.63 94 ARG A CA 1
ATOM 781 C C . ARG A 1 94 ? 37.799 43.327 39.481 1.00 12.37 94 ARG A C 1
ATOM 782 O O . ARG A 1 94 ? 37.201 42.552 38.746 1.00 12.97 94 ARG A O 1
ATOM 790 N N . TYR A 1 95 ? 37.504 43.522 40.755 1.00 11.80 95 TYR A N 1
ATOM 791 C CA . TYR A 1 95 ? 36.277 43.032 41.379 1.00 13.12 95 TYR A CA 1
ATOM 792 C C . TYR A 1 95 ? 35.562 44.218 42.015 1.00 14.68 95 TYR A C 1
ATOM 793 O O . TYR A 1 95 ? 36.144 44.941 42.838 1.00 15.34 95 TYR A O 1
ATOM 802 N N . ARG A 1 96 ? 34.320 44.435 41.600 1.00 14.45 96 ARG A N 1
ATOM 803 C CA . ARG A 1 96 ? 33.547 45.594 42.032 1.00 15.56 96 ARG A CA 1
ATOM 804 C C . ARG A 1 96 ? 34.378 46.876 41.901 1.00 15.83 96 ARG A C 1
ATOM 805 O O . ARG A 1 96 ? 34.430 47.702 42.815 1.00 17.10 96 ARG A O 1
ATOM 813 N N . LYS A 1 97 ? 35.059 46.998 40.767 1.00 15.63 97 LYS A N 1
ATOM 814 C CA . LYS A 1 97 ? 35.820 48.186 40.375 1.00 16.88 97 LYS A CA 1
ATOM 815 C C . LYS A 1 97 ? 37.150 48.380 41.091 1.00 16.52 97 LYS A C 1
ATOM 816 O O . LYS A 1 97 ? 37.829 49.375 40.872 1.00 21.20 97 LYS A O 1
ATOM 822 N N . LYS A 1 98 ? 37.535 47.424 41.922 1.00 16.10 98 LYS A N 1
ATOM 823 C CA . LYS A 1 98 ? 38.806 47.503 42.626 1.00 15.57 98 LYS A CA 1
ATOM 824 C C . LYS A 1 98 ? 39.806 46.484 42.076 1.00 14.69 98 LYS A C 1
ATOM 825 O O . LYS A 1 98 ? 39.483 45.332 41.857 1.00 13.73 98 LYS A O 1
ATOM 831 N N . VAL A 1 99 ? 41.018 46.947 41.830 1.00 14.38 99 VAL A N 1
ATOM 832 C CA . VAL A 1 99 ? 42.077 46.131 41.255 1.00 12.62 99 VAL A CA 1
ATOM 833 C C . VAL A 1 99 ? 42.552 44.974 42.127 1.00 13.04 99 VAL A C 1
ATOM 834 O O . VAL A 1 99 ? 42.671 45.113 43.330 1.00 14.40 99 VAL A O 1
ATOM 838 N N . ILE A 1 100 ? 42.831 43.830 41.506 1.00 13.06 100 ILE A N 1
ATOM 839 C CA . ILE A 1 100 ? 43.317 42.677 42.250 1.00 13.10 100 ILE A CA 1
ATOM 840 C C . ILE A 1 100 ? 44.709 43.036 42.766 1.00 14.31 100 ILE A C 1
ATOM 841 O O . ILE A 1 100 ? 45.571 43.425 42.006 1.00 15.36 100 ILE A O 1
ATOM 846 N N . GLY A 1 101 ? 44.930 42.835 44.056 1.00 15.02 101 GLY A N 1
ATOM 847 C CA . GLY A 1 101 ? 46.178 43.204 44.701 1.00 17.96 101 GLY A CA 1
ATOM 848 C C . GLY A 1 101 ? 46.039 44.436 45.583 1.00 21.61 101 GLY A C 1
ATOM 849 O O . GLY A 1 101 ? 46.956 44.764 46.320 1.00 22.80 101 GLY A O 1
ATOM 850 N N . THR A 1 102 ? 44.897 45.107 45.517 1.00 22.96 102 THR A N 1
ATOM 851 C CA . THR A 1 102 ? 44.627 46.236 46.400 1.00 25.46 102 THR A CA 1
ATOM 852 C C . THR A 1 102 ? 44.118 45.642 47.712 1.00 27.05 102 THR A C 1
ATOM 853 O O . THR A 1 102 ? 43.788 44.465 47.783 1.00 27.30 102 THR A O 1
ATOM 857 N N . GLU A 1 103 ? 44.004 46.460 48.746 1.00 27.48 103 GLU A N 1
ATOM 858 C CA . GLU A 1 103 ? 43.583 45.931 50.029 1.00 28.76 103 GLU A CA 1
ATOM 859 C C . GLU A 1 103 ? 42.199 45.317 49.954 1.00 28.47 103 GLU A C 1
ATOM 860 O O . GLU A 1 103 ? 41.943 44.310 50.591 1.00 30.24 103 GLU A O 1
ATOM 864 N N . ASP A 1 104 ? 41.305 45.937 49.198 1.00 27.00 104 ASP A N 1
ATOM 865 C CA A ASP A 1 104 ? 39.942 45.394 49.036 0.60 26.67 104 ASP A CA 1
ATOM 866 C CA B ASP A 1 104 ? 39.973 45.398 49.011 0.40 26.20 104 ASP A CA 1
ATOM 867 C C . ASP A 1 104 ? 39.822 44.003 48.364 1.00 24.32 104 ASP A C 1
ATOM 868 O O . ASP A 1 104 ? 38.919 43.226 48.631 1.00 24.78 104 ASP A O 1
ATOM 877 N N . VAL A 1 105 ? 40.734 43.744 47.432 1.00 21.03 105 VAL A N 1
ATOM 878 C CA . VAL A 1 105 ? 40.748 42.547 46.603 1.00 18.86 105 VAL A CA 1
ATOM 879 C C . VAL A 1 105 ? 42.133 41.931 46.598 1.00 17.44 105 VAL A C 1
ATOM 880 O O . VAL A 1 105 ? 42.884 42.077 45.649 1.00 17.00 105 VAL A O 1
ATOM 884 N N . PRO A 1 106 ? 42.470 41.221 47.667 1.00 18.27 106 PRO A N 1
ATOM 885 C CA . PRO A 1 106 ? 43.791 40.597 47.781 1.00 18.79 106 PRO A CA 1
ATOM 886 C C . PRO A 1 106 ? 43.970 39.487 46.753 1.00 16.65 106 PRO A C 1
ATOM 887 O O . PRO A 1 106 ? 42.992 38.914 46.293 1.00 16.34 106 PRO A O 1
ATOM 891 N N . VAL A 1 107 ? 45.210 39.206 46.381 1.00 17.85 107 VAL A N 1
ATOM 892 C CA . VAL A 1 107 ? 45.473 38.170 45.392 1.00 17.86 107 VAL A CA 1
ATOM 893 C C . VAL A 1 107 ? 44.882 36.840 45.858 1.00 15.90 107 VAL A C 1
ATOM 894 O O . VAL A 1 107 ? 44.447 36.044 45.049 1.00 16.11 107 VAL A O 1
ATOM 898 N N . SER A 1 108 ? 44.864 36.605 47.162 1.00 14.52 108 SER A N 1
ATOM 899 C CA . SER A 1 108 ? 44.309 35.365 47.696 1.00 14.16 108 SER A CA 1
ATOM 900 C C . SER A 1 108 ? 42.828 35.195 47.309 1.00 15.37 108 SER A C 1
ATOM 901 O O . SER A 1 108 ? 42.376 34.085 47.129 1.00 15.30 108 SER A O 1
ATOM 904 N N . ALA A 1 109 ? 42.070 36.284 47.236 1.00 14.29 109 ALA A N 1
ATOM 905 C CA . ALA A 1 109 ? 40.671 36.221 46.818 1.00 14.06 109 ALA A CA 1
ATOM 906 C C . ALA A 1 109 ? 40.548 35.773 45.356 1.00 12.85 109 ALA A C 1
ATOM 907 O O . ALA A 1 109 ? 39.662 35.019 45.000 1.00 12.41 109 ALA A O 1
ATOM 909 N N . TYR A 1 110 ? 41.431 36.282 44.509 1.00 12.42 110 TYR A N 1
ATOM 910 C CA . TYR A 1 110 ? 41.444 35.904 43.099 1.00 12.01 110 TYR A CA 1
ATOM 911 C C . TYR A 1 110 ? 41.822 34.433 42.966 1.00 12.16 110 TYR A C 1
ATOM 912 O O . TYR A 1 110 ? 41.246 33.707 42.176 1.00 11.93 110 TYR A O 1
ATOM 921 N N . GLN A 1 111 ? 42.780 33.997 43.771 1.00 12.27 111 GLN A N 1
ATOM 922 C CA . GLN A 1 111 ? 43.199 32.608 43.751 1.00 13.23 111 GLN A CA 1
ATOM 923 C C . GLN A 1 111 ? 42.008 31.740 44.148 1.00 13.23 111 GLN A C 1
ATOM 924 O O . GLN A 1 111 ? 41.779 30.692 43.569 1.00 13.07 111 GLN A O 1
ATOM 930 N N . ASP A 1 112 ? 41.242 32.206 45.125 1.00 11.40 112 ASP A N 1
ATOM 931 C CA . ASP A 1 112 ? 40.070 31.479 45.591 1.00 11.93 112 ASP A CA 1
ATOM 932 C C . ASP A 1 112 ? 39.038 31.311 44.477 1.00 12.89 112 ASP A C 1
ATOM 933 O O . ASP A 1 112 ? 38.497 30.229 44.299 1.00 11.37 112 ASP A O 1
ATOM 938 N N . LEU A 1 113 ? 38.791 32.363 43.702 1.00 12.73 113 LEU A N 1
ATOM 939 C CA . LEU A 1 113 ? 37.818 32.262 42.621 1.00 12.91 113 LEU A CA 1
ATOM 940 C C . LEU A 1 113 ? 38.240 31.216 41.615 1.00 12.05 113 LEU A C 1
ATOM 941 O O . LEU A 1 113 ? 37.439 30.397 41.196 1.00 11.66 113 LEU A O 1
ATOM 946 N N . MET A 1 114 ? 39.511 31.237 41.246 1.00 11.90 114 MET A N 1
ATOM 947 C CA . MET A 1 114 ? 40.037 30.289 40.277 1.00 10.64 114 MET A CA 1
ATOM 948 C C . MET A 1 114 ? 39.985 28.853 40.787 1.00 11.56 114 MET A C 1
ATOM 949 O O . MET A 1 114 ? 39.737 27.943 40.022 1.00 10.95 114 MET A O 1
ATOM 954 N N . GLU A 1 115 ? 40.237 28.664 42.078 1.00 11.95 115 GLU A N 1
ATOM 955 C CA . GLU A 1 115 ? 40.166 27.337 42.670 1.00 12.88 115 GLU A CA 1
ATOM 956 C C . GLU A 1 115 ? 38.737 26.833 42.536 1.00 13.48 115 GLU A C 1
ATOM 957 O O . GLU A 1 115 ? 38.499 25.701 42.154 1.00 12.71 115 GLU A O 1
ATOM 963 N N . ARG A 1 116 ? 37.783 27.698 42.838 1.00 11.50 116 ARG A N 1
ATOM 964 C CA . ARG A 1 116 ? 36.372 27.329 42.762 1.00 11.82 116 ARG A CA 1
ATOM 965 C C . ARG A 1 116 ? 35.892 27.013 41.348 1.00 11.11 116 ARG A C 1
ATOM 966 O O . ARG A 1 116 ? 35.131 26.082 41.152 1.00 11.86 116 ARG A O 1
ATOM 974 N N . ILE A 1 117 ? 36.330 27.803 40.374 1.00 10.20 117 ILE A N 1
ATOM 975 C CA . ILE A 1 117 ? 35.964 27.576 38.981 1.00 11.06 117 ILE A CA 1
ATOM 976 C C . ILE A 1 117 ? 36.522 26.243 38.491 1.00 10.85 117 ILE A C 1
ATOM 977 O O . ILE A 1 117 ? 35.807 25.436 37.921 1.00 11.59 117 ILE A O 1
ATOM 982 N N . ALA A 1 118 ? 37.791 25.991 38.757 1.00 10.49 118 ALA A N 1
ATOM 983 C CA . ALA A 1 118 ? 38.395 24.715 38.396 1.00 11.14 118 ALA A CA 1
ATOM 984 C C . ALA A 1 118 ? 37.772 23.522 39.135 1.00 11.07 118 ALA A C 1
ATOM 985 O O . ALA A 1 118 ? 37.538 22.480 38.546 1.00 12.17 118 ALA A O 1
ATOM 987 N N . LYS A 1 119 ? 37.492 23.680 40.419 1.00 11.60 119 LYS A N 1
ATOM 988 C CA . LYS A 1 119 ? 36.911 22.582 41.173 1.00 12.34 119 LYS A CA 1
ATOM 989 C C . LYS A 1 119 ? 35.547 22.196 40.637 1.00 12.73 119 LYS A C 1
ATOM 990 O O . LYS A 1 119 ? 35.245 21.022 40.509 1.00 14.21 119 LYS A O 1
ATOM 996 N N . ARG A 1 120 ? 34.716 23.182 40.338 1.00 11.79 120 ARG A N 1
ATOM 997 C CA . ARG A 1 120 ? 33.391 22.905 39.812 1.00 12.49 120 ARG A CA 1
ATOM 998 C C . ARG A 1 120 ? 33.333 22.315 38.409 1.00 12.47 120 ARG A C 1
ATOM 999 O O . ARG A 1 120 ? 32.554 21.422 38.141 1.00 13.98 120 ARG A O 1
ATOM 1007 N N . TRP A 1 121 ? 34.130 22.870 37.514 1.00 11.88 121 TRP A N 1
ATOM 1008 C CA . TRP A 1 121 ? 34.057 22.469 36.124 1.00 12.18 121 TRP A CA 1
ATOM 1009 C C . TRP A 1 121 ? 35.153 21.581 35.555 1.00 11.58 121 TRP A C 1
ATOM 1010 O O . TRP A 1 121 ? 35.086 21.245 34.383 1.00 12.06 121 TRP A O 1
ATOM 1021 N N . GLN A 1 122 ? 36.153 21.182 36.327 1.00 14.43 122 GLN A N 1
ATOM 1022 C CA . GLN A 1 122 ? 37.241 20.378 35.755 1.00 15.44 122 GLN A CA 1
ATOM 1023 C C . GLN A 1 122 ? 36.739 19.030 35.234 1.00 13.65 122 GLN A C 1
ATOM 1024 O O . GLN A 1 122 ? 37.354 18.420 34.379 1.00 15.27 122 GLN A O 1
ATOM 1030 N N . GLY A 1 123 ? 35.635 18.570 35.802 1.00 13.87 123 GLY A N 1
ATOM 1031 C CA . GLY A 1 123 ? 35.008 17.317 35.414 1.00 15.04 123 GLY A CA 1
ATOM 1032 C C . GLY A 1 123 ? 34.099 17.398 34.204 1.00 14.50 123 GLY A C 1
ATOM 1033 O O . GLY A 1 123 ? 33.620 16.386 33.725 1.00 16.42 123 GLY A O 1
ATOM 1034 N N . HIS A 1 124 ? 33.855 18.600 33.704 1.00 13.76 124 HIS A N 1
ATOM 1035 C CA . HIS A 1 124 ? 32.970 18.727 32.561 1.00 13.43 124 HIS A CA 1
ATOM 1036 C C . HIS A 1 124 ? 33.688 18.543 31.240 1.00 12.13 124 HIS A C 1
ATOM 1037 O O . HIS A 1 124 ? 34.638 19.238 30.932 1.00 12.87 124 HIS A O 1
ATOM 1044 N N . ASP A 1 125 ? 33.207 17.551 30.474 1.00 12.70 125 ASP A N 1
ATOM 1045 C CA . ASP A 1 125 ? 33.841 17.191 29.210 1.00 13.64 125 ASP A CA 1
ATOM 1046 C C . ASP A 1 125 ? 33.955 18.349 28.214 1.00 11.92 125 ASP A C 1
ATOM 1047 O O . ASP A 1 125 ? 34.916 18.422 27.448 1.00 13.72 125 ASP A O 1
ATOM 1052 N N . ALA A 1 126 ? 32.980 19.249 28.229 1.00 10.95 126 ALA A N 1
ATOM 1053 C CA . ALA A 1 126 ? 32.973 20.359 27.271 1.00 11.85 126 ALA A CA 1
ATOM 1054 C C . ALA A 1 126 ? 33.980 21.453 27.604 1.00 11.05 126 ALA A C 1
ATOM 1055 O O . ALA A 1 126 ? 34.314 22.251 26.740 1.00 12.49 126 ALA A O 1
ATOM 1057 N N . LEU A 1 127 ? 34.465 21.523 28.846 1.00 10.68 127 LEU A N 1
ATOM 1058 C CA . LEU A 1 127 ? 35.455 22.540 29.185 1.00 10.06 127 LEU A CA 1
ATOM 1059 C C . LEU A 1 127 ? 36.782 22.284 28.467 1.00 9.99 127 LEU A C 1
ATOM 1060 O O . LEU A 1 127 ? 37.330 21.194 28.535 1.00 11.69 127 LEU A O 1
ATOM 1065 N N . PHE A 1 128 ? 37.294 23.311 27.797 1.00 9.13 128 PHE A N 1
ATOM 1066 C CA . PHE A 1 128 ? 38.559 23.214 27.079 1.00 8.52 128 PHE A CA 1
ATOM 1067 C C . PHE A 1 128 ? 39.746 23.906 27.761 1.00 10.19 128 PHE A C 1
ATOM 1068 O O . PHE A 1 128 ? 40.827 23.350 27.846 1.00 10.37 128 PHE A O 1
ATOM 1076 N N . ALA A 1 129 ? 39.533 25.128 28.232 1.00 9.99 129 ALA A N 1
ATOM 1077 C CA . ALA A 1 129 ? 40.610 25.913 28.817 1.00 9.17 129 ALA A CA 1
ATOM 1078 C C . ALA A 1 129 ? 40.060 27.011 29.704 1.00 8.48 129 ALA A C 1
ATOM 1079 O O . ALA A 1 129 ? 38.876 27.278 29.696 1.00 9.54 129 ALA A O 1
ATOM 1081 N N . TYR A 1 130 ? 40.938 27.641 30.472 1.00 8.24 130 TYR A N 1
ATOM 1082 C CA . TYR A 1 130 ? 40.549 28.779 31.291 1.00 8.40 130 TYR A CA 1
ATOM 1083 C C . TYR A 1 130 ? 41.277 30.040 30.819 1.00 7.91 130 TYR A C 1
ATOM 1084 O O . TYR A 1 130 ? 42.489 30.096 30.841 1.00 9.18 130 TYR A O 1
ATOM 1093 N N . ASP A 1 131 ? 40.526 31.027 30.400 1.00 8.25 131 ASP A N 1
ATOM 1094 C CA . ASP A 1 131 ? 41.061 32.358 30.127 1.00 9.11 131 ASP A CA 1
ATOM 1095 C C . ASP A 1 131 ? 40.860 33.131 31.429 1.00 8.86 131 ASP A C 1
ATOM 1096 O O . ASP A 1 131 ? 39.758 33.591 31.733 1.00 9.27 131 ASP A O 1
ATOM 1101 N N . ILE A 1 132 ? 41.943 33.248 32.196 1.00 8.44 132 ILE A N 1
ATOM 1102 C CA . ILE A 1 132 ? 41.808 33.548 33.625 1.00 8.64 132 ILE A CA 1
ATOM 1103 C C . ILE A 1 132 ? 41.361 34.976 33.925 1.00 8.33 132 ILE A C 1
ATOM 1104 O O . ILE A 1 132 ? 40.828 35.244 35.017 1.00 9.04 132 ILE A O 1
ATOM 1109 N N . MET A 1 133 ? 41.559 35.881 32.971 1.00 8.06 133 MET A N 1
ATOM 1110 C CA . MET A 1 133 ? 41.163 37.274 33.157 1.00 8.85 133 MET A CA 1
ATOM 1111 C C . MET A 1 133 ? 41.172 38.021 31.837 1.00 8.67 133 MET A C 1
ATOM 1112 O O . MET A 1 133 ? 42.192 38.055 31.142 1.00 8.60 133 MET A O 1
ATOM 1117 N N . ASN A 1 134 ? 40.059 38.663 31.529 1.00 8.30 134 ASN A N 1
ATOM 1118 C CA . ASN A 1 134 ? 39.967 39.485 30.339 1.00 8.25 134 ASN A CA 1
ATOM 1119 C C . ASN A 1 134 ? 40.545 40.886 30.546 1.00 7.76 134 ASN A C 1
ATOM 1120 O O . ASN A 1 134 ? 40.180 41.579 31.481 1.00 9.81 134 ASN A O 1
ATOM 1125 N N . GLU A 1 135 ? 41.439 41.266 29.642 1.00 7.70 135 GLU A N 1
ATOM 1126 C CA . GLU A 1 135 ? 41.897 42.654 29.489 1.00 7.46 135 GLU A CA 1
ATOM 1127 C C . GLU A 1 135 ? 42.229 43.442 30.768 1.00 8.63 135 GLU A C 1
ATOM 1128 O O . GLU A 1 135 ? 41.598 44.462 31.047 1.00 9.10 135 GLU A O 1
ATOM 1134 N N . PRO A 1 136 ? 43.256 42.999 31.514 1.00 8.38 136 PRO A N 1
ATOM 1135 C CA . PRO A 1 136 ? 43.831 43.911 32.519 1.00 7.85 136 PRO A CA 1
ATOM 1136 C C . PRO A 1 136 ? 44.198 45.251 31.851 1.00 8.95 136 PRO A C 1
ATOM 1137 O O . PRO A 1 136 ? 44.660 45.263 30.706 1.00 9.28 136 PRO A O 1
ATOM 1141 N N . TYR A 1 137 ? 43.936 46.369 32.553 1.00 9.41 137 TYR A N 1
ATOM 1142 C CA . TYR A 1 137 ? 44.291 47.683 32.011 1.00 8.98 137 TYR A CA 1
ATOM 1143 C C . TYR A 1 137 ? 44.462 48.721 33.102 1.00 10.15 137 TYR A C 1
ATOM 1144 O O . TYR A 1 137 ? 44.014 48.547 34.219 1.00 9.06 137 TYR A O 1
ATOM 1153 N N . GLY A 1 138 ? 45.128 49.809 32.739 1.00 10.90 138 GLY A N 1
ATOM 1154 C CA . GLY A 1 138 ? 45.297 50.944 33.628 1.00 12.02 138 GLY A CA 1
ATOM 1155 C C . GLY A 1 138 ? 46.004 50.656 34.929 1.00 10.44 138 GLY A C 1
ATOM 1156 O O . GLY A 1 138 ? 47.081 50.090 34.948 1.00 10.32 138 GLY A O 1
ATOM 1157 N N . SER A 1 139 ? 45.356 51.020 36.026 1.00 12.22 139 SER A N 1
ATOM 1158 C CA . SER A 1 139 ? 45.931 50.882 37.357 1.00 13.68 139 SER A CA 1
ATOM 1159 C C . SER A 1 139 ? 46.136 49.422 37.754 1.00 13.49 139 SER A C 1
ATOM 1160 O O . SER A 1 139 ? 46.797 49.126 38.729 1.00 17.42 139 SER A O 1
ATOM 1163 N N . ALA A 1 140 ? 45.509 48.524 37.008 1.00 12.18 140 ALA A N 1
ATOM 1164 C CA . ALA A 1 140 ? 45.717 47.087 37.165 1.00 12.37 140 ALA A CA 1
ATOM 1165 C C . ALA A 1 140 ? 47.026 46.534 36.571 1.00 12.49 140 ALA A C 1
ATOM 1166 O O . ALA A 1 140 ? 47.484 45.474 36.960 1.00 12.41 140 ALA A O 1
ATOM 1168 N N . ASP A 1 141 ? 47.597 47.234 35.596 1.00 11.23 141 ASP A N 1
ATOM 1169 C CA . ASP A 1 141 ? 48.729 46.694 34.845 1.00 9.92 141 ASP A CA 1
ATOM 1170 C C . ASP A 1 141 ? 49.938 46.292 35.696 1.00 10.82 141 ASP A C 1
ATOM 1171 O O . ASP A 1 141 ? 50.490 45.220 35.514 1.00 10.74 141 ASP A O 1
ATOM 1176 N N . LYS A 1 142 ? 50.333 47.140 36.637 1.00 12.16 142 LYS A N 1
ATOM 1177 C CA . LYS A 1 142 ? 51.501 46.865 37.463 1.00 12.40 142 LYS A CA 1
ATOM 1178 C C . LYS A 1 142 ? 51.357 45.636 38.354 1.00 12.34 142 LYS A C 1
ATOM 1179 O O . LYS A 1 142 ? 52.289 44.874 38.524 1.00 12.66 142 LYS A O 1
ATOM 1185 N N . LEU A 1 143 ? 50.174 45.474 38.917 1.00 11.27 143 LEU A N 1
ATOM 1186 C CA . LEU A 1 143 ? 49.861 44.376 39.819 1.00 12.67 143 LEU A CA 1
ATOM 1187 C C . LEU A 1 143 ? 49.408 43.100 39.117 1.00 10.03 143 LEU A C 1
ATOM 1188 O O . LEU A 1 143 ? 49.260 42.072 39.747 1.00 12.32 143 LEU A O 1
ATOM 1193 N N . TRP A 1 144 ? 49.198 43.172 37.812 1.00 9.67 144 TRP A N 1
ATOM 1194 C CA . TRP A 1 144 ? 48.669 42.016 37.094 1.00 10.49 144 TRP A CA 1
ATOM 1195 C C . TRP A 1 144 ? 49.563 40.759 37.091 1.00 11.17 144 TRP A C 1
ATOM 1196 O O . TRP A 1 144 ? 49.067 39.668 37.318 1.00 10.01 144 TRP A O 1
ATOM 1207 N N . PRO A 1 145 ? 50.867 40.897 36.897 1.00 11.46 145 PRO A N 1
ATOM 1208 C CA . PRO A 1 145 ? 51.687 39.684 36.872 1.00 9.85 145 PRO A CA 1
ATOM 1209 C C . PRO A 1 145 ? 51.586 38.910 38.182 1.00 9.91 145 PRO A C 1
ATOM 1210 O O . PRO A 1 145 ? 51.545 37.693 38.136 1.00 11.42 145 PRO A O 1
ATOM 1214 N N . ALA A 1 146 ? 51.539 39.594 39.316 1.00 11.15 146 ALA A N 1
ATOM 1215 C CA . ALA A 1 146 ? 51.384 38.921 40.597 1.00 12.75 146 ALA A CA 1
ATOM 1216 C C . ALA A 1 146 ? 50.027 38.221 40.689 1.00 12.41 146 ALA A C 1
ATOM 1217 O O . ALA A 1 146 ? 49.924 37.113 41.186 1.00 12.80 146 ALA A O 1
ATOM 1219 N N . ALA A 1 147 ? 48.990 38.892 40.207 1.00 10.57 147 ALA A N 1
ATOM 1220 C CA . ALA A 1 147 ? 47.643 38.345 40.205 1.00 10.43 147 ALA A CA 1
ATOM 1221 C C . ALA A 1 147 ? 47.561 37.117 39.312 1.00 9.31 147 ALA A C 1
ATOM 1222 O O . ALA A 1 147 ? 46.937 36.130 39.659 1.00 10.20 147 ALA A O 1
ATOM 1224 N N . ALA A 1 148 ? 48.216 37.182 38.163 1.00 10.10 148 ALA A N 1
ATOM 1225 C CA . ALA A 1 148 ? 48.185 36.071 37.222 1.00 10.64 148 ALA A CA 1
ATOM 1226 C C . ALA A 1 148 ? 48.769 34.806 37.833 1.00 10.08 148 ALA A C 1
ATOM 1227 O O . ALA A 1 148 ? 48.231 33.729 37.649 1.00 9.88 148 ALA A O 1
ATOM 1229 N N . GLN A 1 149 ? 49.853 34.936 38.567 1.00 9.28 149 GLN A N 1
ATOM 1230 C CA . GLN A 1 149 ? 50.442 33.753 39.183 1.00 10.79 149 GLN A CA 1
ATOM 1231 C C . GLN A 1 149 ? 49.491 33.136 40.202 1.00 10.62 149 GLN A C 1
ATOM 1232 O O . GLN A 1 149 ? 49.410 31.913 40.323 1.00 11.26 149 GLN A O 1
ATOM 1238 N N . ALA A 1 150 ? 48.784 33.984 40.942 1.00 11.17 150 ALA A N 1
ATOM 1239 C CA . ALA A 1 150 ? 47.795 33.497 41.900 1.00 12.21 150 ALA A CA 1
ATOM 1240 C C . ALA A 1 150 ? 46.651 32.763 41.198 1.00 11.49 150 ALA A C 1
ATOM 1241 O O . ALA A 1 150 ? 46.148 31.741 41.689 1.00 11.74 150 ALA A O 1
ATOM 1243 N N . GLY A 1 151 ? 46.252 33.267 40.036 1.00 11.07 151 GLY A N 1
ATOM 1244 C CA . GLY A 1 151 ? 45.208 32.620 39.251 1.00 11.53 151 GLY A CA 1
ATOM 1245 C C . GLY A 1 151 ? 45.637 31.266 38.708 1.00 10.21 151 GLY A C 1
ATOM 1246 O O . GLY A 1 151 ? 44.873 30.297 38.775 1.00 10.86 151 GLY A O 1
ATOM 1247 N N . ILE A 1 152 ? 46.870 31.185 38.230 1.00 10.39 152 ILE A N 1
ATOM 1248 C CA . ILE A 1 152 ? 47.425 29.930 37.764 1.00 9.94 152 ILE A CA 1
ATOM 1249 C C . ILE A 1 152 ? 47.467 28.937 38.923 1.00 9.65 152 ILE A C 1
ATOM 1250 O O . ILE A 1 152 ? 47.059 27.800 38.783 1.00 11.10 152 ILE A O 1
ATOM 1255 N N . ASP A 1 153 ? 47.913 29.400 40.081 1.00 10.59 153 ASP A N 1
ATOM 1256 C CA . ASP A 1 153 ? 48.037 28.556 41.259 1.00 11.69 153 ASP A CA 1
ATOM 1257 C C . ASP A 1 153 ? 46.669 28.036 41.674 1.00 11.75 153 ASP A C 1
ATOM 1258 O O . ASP A 1 153 ? 46.539 26.901 42.083 1.00 12.03 153 ASP A O 1
ATOM 1263 N N . GLY A 1 154 ? 45.665 28.905 41.586 1.00 10.97 154 GLY A N 1
ATOM 1264 C CA . GLY A 1 154 ? 44.291 28.547 41.890 1.00 11.69 154 GLY A CA 1
ATOM 1265 C C . GLY A 1 154 ? 43.794 27.400 41.024 1.00 10.74 154 GLY A C 1
ATOM 1266 O O . GLY A 1 154 ? 43.326 26.380 41.521 1.00 11.50 154 GLY A O 1
ATOM 1267 N N . VAL A 1 155 ? 43.902 27.552 39.709 1.00 12.41 155 VAL A N 1
ATOM 1268 C CA . VAL A 1 155 ? 43.410 26.513 38.810 1.00 12.61 155 VAL A CA 1
ATOM 1269 C C . VAL A 1 155 ? 44.139 25.195 39.013 1.00 12.40 155 VAL A C 1
ATOM 1270 O O . VAL A 1 155 ? 43.503 24.138 39.082 1.00 12.91 155 VAL A O 1
ATOM 1274 N N . ARG A 1 156 ? 45.454 25.258 39.122 1.00 12.60 156 ARG A N 1
ATOM 1275 C CA . ARG A 1 156 ? 46.311 24.080 39.176 1.00 12.07 156 ARG A CA 1
ATOM 1276 C C . ARG A 1 156 ? 46.111 23.216 40.416 1.00 15.06 156 ARG A C 1
ATOM 1277 O O . ARG A 1 156 ? 46.571 22.092 40.457 1.00 17.10 156 ARG A O 1
ATOM 1285 N N . LYS A 1 157 ? 45.469 23.759 41.438 1.00 14.15 157 LYS A N 1
ATOM 1286 C CA . LYS A 1 157 ? 45.150 22.956 42.608 1.00 14.84 157 LYS A CA 1
ATOM 1287 C C . LYS A 1 157 ? 44.161 21.862 42.222 1.00 15.92 157 LYS A C 1
ATOM 1288 O O . LYS A 1 157 ? 44.210 20.772 42.750 1.00 16.98 157 LYS A O 1
ATOM 1294 N N . TYR A 1 158 ? 43.332 22.125 41.211 1.00 15.29 158 TYR A N 1
ATOM 1295 C CA . TYR A 1 158 ? 42.211 21.242 40.847 1.00 14.54 158 TYR A CA 1
ATOM 1296 C C . TYR A 1 158 ? 42.221 20.707 39.424 1.00 16.28 158 TYR A C 1
ATOM 1297 O O . TYR A 1 158 ? 41.498 19.761 39.119 1.00 21.15 158 TYR A O 1
ATOM 1306 N N . ASP A 1 159 ? 43.004 21.333 38.552 1.00 13.98 159 ASP A N 1
ATOM 1307 C CA . ASP A 1 159 ? 43.075 20.935 37.153 1.00 12.83 159 ASP A CA 1
ATOM 1308 C C . ASP A 1 159 ? 44.512 21.064 36.703 1.00 13.36 159 ASP A C 1
ATOM 1309 O O . ASP A 1 159 ? 45.010 22.176 36.509 1.00 13.94 159 ASP A O 1
ATOM 1314 N N . LYS A 1 160 ? 45.165 19.929 36.559 1.00 16.73 160 LYS A N 1
ATOM 1315 C CA . LYS A 1 160 ? 46.554 19.899 36.173 1.00 18.93 160 LYS A CA 1
ATOM 1316 C C . LYS A 1 160 ? 46.744 19.542 34.708 1.00 18.76 160 LYS A C 1
ATOM 1317 O O . LYS A 1 160 ? 47.850 19.224 34.292 1.00 21.59 160 LYS A O 1
ATOM 1323 N N . LYS A 1 161 ? 45.664 19.551 33.934 1.00 17.34 161 LYS A N 1
ATOM 1324 C CA . LYS A 1 161 ? 45.797 19.211 32.549 1.00 17.91 161 LYS A CA 1
ATOM 1325 C C . LYS A 1 161 ? 45.530 20.338 31.562 1.00 16.61 161 LYS A C 1
ATOM 1326 O O . LYS A 1 161 ? 46.241 20.462 30.582 1.00 18.60 161 LYS A O 1
ATOM 1331 N N . ARG A 1 162 ? 44.499 21.139 31.813 1.00 11.46 162 ARG A N 1
ATOM 1332 C CA . ARG A 1 162 ? 43.977 21.999 30.754 1.00 10.35 162 ARG A CA 1
ATOM 1333 C C . ARG A 1 162 ? 44.820 23.263 30.546 1.00 9.03 162 ARG A C 1
ATOM 1334 O O . ARG A 1 162 ? 45.467 23.702 31.413 1.00 11.17 162 ARG A O 1
ATOM 1342 N N . PRO A 1 163 ? 44.756 23.793 29.358 1.00 9.59 163 PRO A N 1
ATOM 1343 C CA . PRO A 1 163 ? 45.504 25.007 29.057 1.00 9.15 163 PRO A CA 1
ATOM 1344 C C . PRO A 1 163 ? 45.003 26.202 29.851 1.00 8.34 163 PRO A C 1
ATOM 1345 O O . PRO A 1 163 ? 43.818 26.341 30.107 1.00 9.18 163 PRO A O 1
ATOM 1349 N N . LEU A 1 164 ? 45.941 27.064 30.219 1.00 9.74 164 LEU A N 1
ATOM 1350 C CA . LEU A 1 164 ? 45.645 28.306 30.904 1.00 8.64 164 LEU A CA 1
ATOM 1351 C C . LEU A 1 164 ? 45.958 29.411 29.914 1.00 9.01 164 LEU A C 1
ATOM 1352 O O . LEU A 1 164 ? 47.051 29.464 29.382 1.00 10.71 164 LEU A O 1
ATOM 1357 N N . LEU A 1 165 ? 44.993 30.283 29.671 1.00 7.93 165 LEU A N 1
ATOM 1358 C CA . LEU A 1 165 ? 45.212 31.395 28.760 1.00 8.63 165 LEU A CA 1
ATOM 1359 C C . LEU A 1 165 ? 45.457 32.641 29.592 1.00 7.90 165 LEU A C 1
ATOM 1360 O O . LEU A 1 165 ? 44.607 33.066 30.354 1.00 9.04 165 LEU A O 1
ATOM 1365 N N . ILE A 1 166 ? 46.646 33.206 29.429 1.00 7.87 166 ILE A N 1
ATOM 1366 C CA . ILE A 1 166 ? 47.079 34.364 30.194 1.00 7.95 166 ILE A CA 1
ATOM 1367 C C . ILE A 1 166 ? 47.108 35.616 29.321 1.00 8.14 166 ILE A C 1
ATOM 1368 O O . ILE A 1 166 ? 47.871 35.710 28.377 1.00 8.52 166 ILE A O 1
ATOM 1373 N N . GLU A 1 167 ? 46.262 36.570 29.668 1.00 6.95 167 GLU A N 1
ATOM 1374 C CA . GLU A 1 167 ? 46.230 37.854 28.990 1.00 7.62 167 GLU A CA 1
ATOM 1375 C C . GLU A 1 167 ? 47.277 38.819 29.539 1.00 8.79 167 GLU A C 1
ATOM 1376 O O . GLU A 1 167 ? 47.832 38.597 30.600 1.00 9.14 167 GLU A O 1
ATOM 1382 N N . GLY A 1 168 ? 47.554 39.883 28.798 1.00 9.13 168 GLY A N 1
ATOM 1383 C CA . GLY A 1 168 ? 48.571 40.847 29.159 1.00 8.92 168 GLY A CA 1
ATOM 1384 C C . GLY A 1 168 ? 48.005 42.191 29.547 1.00 7.70 168 GLY A C 1
ATOM 1385 O O . GLY A 1 168 ? 46.800 42.450 29.433 1.00 8.19 168 GLY A O 1
ATOM 1386 N N . ALA A 1 169 ? 48.904 43.051 30.014 1.00 8.02 169 ALA A N 1
ATOM 1387 C CA . ALA A 1 169 ? 48.579 44.427 30.373 1.00 8.70 169 ALA A CA 1
ATOM 1388 C C . ALA A 1 169 ? 48.037 45.204 29.177 1.00 8.05 169 ALA A C 1
ATOM 1389 O O . ALA A 1 169 ? 48.122 44.748 28.028 1.00 8.39 169 ALA A O 1
ATOM 1391 N N . SER A 1 170 ? 47.527 46.403 29.433 1.00 8.40 170 SER A N 1
ATOM 1392 C CA . SER A 1 170 ? 47.061 47.279 28.362 1.00 9.88 170 SER A CA 1
ATOM 1393 C C . SER A 1 170 ? 46.001 46.650 27.444 1.00 8.52 170 SER A C 1
ATOM 1394 O O . SER A 1 170 ? 46.131 46.674 26.231 1.00 8.49 170 SER A O 1
ATOM 1397 N N . TRP A 1 171 ? 44.976 46.061 28.056 1.00 8.90 171 TRP A N 1
ATOM 1398 C CA . TRP A 1 171 ? 43.861 45.421 27.350 1.00 8.42 171 TRP A CA 1
ATOM 1399 C C . TRP A 1 171 ? 44.348 44.256 26.495 1.00 7.77 171 TRP A C 1
ATOM 1400 O O . TRP A 1 171 ? 43.780 43.950 25.467 1.00 8.36 171 TRP A O 1
ATOM 1411 N N . SER A 1 172 ? 45.435 43.642 26.941 1.00 7.66 172 SER A N 1
ATOM 1412 C CA . SER A 1 172 ? 46.062 42.513 26.256 1.00 7.13 172 SER A CA 1
ATOM 1413 C C . SER A 1 172 ? 46.371 42.862 24.807 1.00 8.18 172 SER A C 1
ATOM 1414 O O . SER A 1 172 ? 46.256 42.033 23.925 1.00 8.59 172 SER A O 1
ATOM 1417 N N . SER A 1 173 ? 46.785 44.098 24.567 1.00 8.17 173 SER A N 1
ATOM 1418 C CA . SER A 1 173 ? 47.047 44.521 23.202 1.00 8.41 173 SER A CA 1
ATOM 1419 C C . SER A 1 173 ? 48.175 43.740 22.543 1.00 7.58 173 SER A C 1
ATOM 1420 O O . SER A 1 173 ? 49.276 43.668 23.060 1.00 9.48 173 SER A O 1
ATOM 1423 N N . ALA A 1 174 ? 47.878 43.142 21.392 1.00 7.84 174 ALA A N 1
ATOM 1424 C CA . ALA A 1 174 ? 48.898 42.454 20.611 1.00 8.89 174 ALA A CA 1
ATOM 1425 C C . ALA A 1 174 ? 49.939 43.438 20.088 1.00 7.11 174 ALA A C 1
ATOM 1426 O O . ALA A 1 174 ? 51.125 43.170 20.109 1.00 8.83 174 ALA A O 1
ATOM 1428 N N . ALA A 1 175 ? 49.463 44.587 19.631 1.00 8.02 175 ALA A N 1
ATOM 1429 C CA . ALA A 1 175 ? 50.319 45.612 19.042 1.00 10.26 175 ALA A CA 1
ATOM 1430 C C . ALA A 1 175 ? 51.357 46.176 19.997 1.00 9.54 175 ALA A C 1
ATOM 1431 O O . ALA A 1 175 ? 52.487 46.410 19.620 1.00 11.17 175 ALA A O 1
ATOM 1433 N N . ARG A 1 176 ? 50.957 46.371 21.240 1.00 8.62 176 ARG A N 1
ATOM 1434 C CA . ARG A 1 176 ? 51.840 46.931 22.250 1.00 9.40 176 ARG A CA 1
ATOM 1435 C C . ARG A 1 176 ? 52.533 45.867 23.101 1.00 9.86 176 ARG A C 1
ATOM 1436 O O . ARG A 1 176 ? 53.249 46.196 24.024 1.00 10.55 176 ARG A O 1
ATOM 1444 N N . TRP A 1 177 ? 52.300 44.593 22.790 1.00 8.81 177 TRP A N 1
ATOM 1445 C CA . TRP A 1 177 ? 52.698 43.500 23.673 1.00 9.69 177 TRP A CA 1
ATOM 1446 C C . TRP A 1 177 ? 54.137 43.502 24.187 1.00 9.54 177 TRP A C 1
ATOM 1447 O O . TRP A 1 177 ? 54.324 43.394 25.382 1.00 9.78 177 TRP A O 1
ATOM 1458 N N . PRO A 1 178 ? 55.137 43.691 23.346 1.00 9.71 178 PRO A N 1
ATOM 1459 C CA . PRO A 1 178 ? 56.519 43.684 23.845 1.00 11.39 178 PRO A CA 1
ATOM 1460 C C . PRO A 1 178 ? 56.869 44.844 24.783 1.00 10.35 178 PRO A C 1
ATOM 1461 O O . PRO A 1 178 ? 57.856 44.760 25.487 1.00 11.72 178 PRO A O 1
ATOM 1465 N N . ARG A 1 179 ? 56.087 45.916 24.774 1.00 9.21 179 ARG A N 1
ATOM 1466 C CA . ARG A 1 179 ? 56.368 47.039 25.657 1.00 10.18 179 ARG A CA 1
ATOM 1467 C C . ARG A 1 179 ? 56.290 46.627 27.120 1.00 10.02 179 ARG A C 1
ATOM 1468 O O . ARG A 1 179 ? 57.043 47.116 27.945 1.00 12.80 179 ARG A O 1
ATOM 1476 N N . TYR A 1 180 ? 55.344 45.746 27.436 1.00 10.31 180 TYR A N 1
ATOM 1477 C CA . TYR A 1 180 ? 55.075 45.355 28.820 1.00 10.00 180 TYR A CA 1
ATOM 1478 C C . TYR A 1 180 ? 55.254 43.876 29.198 1.00 9.73 180 TYR A C 1
ATOM 1479 O O . TYR A 1 180 ? 55.397 43.550 30.360 1.00 11.27 180 TYR A O 1
ATOM 1488 N N . ALA A 1 181 ? 55.293 43.010 28.194 1.00 10.80 181 ALA A N 1
ATOM 1489 C CA . ALA A 1 181 ? 55.197 41.563 28.378 1.00 10.71 181 ALA A CA 1
ATOM 1490 C C . ALA A 1 181 ? 56.307 40.924 29.216 1.00 10.35 181 ALA A C 1
ATOM 1491 O O . ALA A 1 181 ? 56.092 39.888 29.836 1.00 11.02 181 ALA A O 1
ATOM 1493 N N . ASP A 1 182 ? 57.505 41.493 29.178 1.00 11.48 182 ASP A N 1
ATOM 1494 C CA . ASP A 1 182 ? 58.643 40.878 29.836 1.00 11.55 182 ASP A CA 1
ATOM 1495 C C . ASP A 1 182 ? 58.338 40.612 31.307 1.00 11.43 182 ASP A C 1
ATOM 1496 O O . ASP A 1 182 ? 58.872 39.692 31.889 1.00 11.52 182 ASP A O 1
ATOM 1501 N N . GLU A 1 183 ? 57.410 41.365 31.869 1.00 12.31 183 GLU A N 1
ATOM 1502 C CA A GLU A 1 183 ? 56.991 41.161 33.251 0.80 11.41 183 GLU A CA 1
ATOM 1503 C CA B GLU A 1 183 ? 56.995 41.156 33.250 0.20 11.26 183 GLU A CA 1
ATOM 1504 C C . GLU A 1 183 ? 56.297 39.808 33.444 1.00 10.40 183 GLU A C 1
ATOM 1505 O O . GLU A 1 183 ? 56.136 39.357 34.560 1.00 13.39 183 GLU A O 1
ATOM 1516 N N . LEU A 1 184 ? 55.853 39.200 32.354 1.00 9.67 184 LEU A N 1
ATOM 1517 C CA . LEU A 1 184 ? 55.140 37.928 32.410 1.00 11.07 184 LEU A CA 1
ATOM 1518 C C . LEU A 1 184 ? 56.086 36.735 32.322 1.00 10.82 184 LEU A C 1
ATOM 1519 O O . LEU A 1 184 ? 55.671 35.603 32.459 1.00 10.71 184 LEU A O 1
ATOM 1524 N N . LEU A 1 185 ? 57.361 37.006 32.087 1.00 11.54 185 LEU A N 1
ATOM 1525 C CA . LEU A 1 185 ? 58.360 35.954 31.967 1.00 12.64 185 LEU A CA 1
ATOM 1526 C C . LEU A 1 185 ? 58.554 35.181 33.271 1.00 12.05 185 LEU A C 1
ATOM 1527 O O . LEU A 1 185 ? 58.949 34.030 33.255 1.00 13.82 185 LEU A O 1
ATOM 1532 N N . LYS A 1 186 ? 58.259 35.822 34.388 1.00 11.54 186 LYS A N 1
ATOM 1533 C CA . LYS A 1 186 ? 58.407 35.172 35.676 1.00 11.28 186 LYS A CA 1
ATOM 1534 C C . LYS A 1 186 ? 57.260 34.213 36.003 1.00 10.82 186 LYS A C 1
ATOM 1535 O O . LYS A 1 186 ? 57.347 33.465 36.971 1.00 14.19 186 LYS A O 1
ATOM 1541 N N . LEU A 1 187 ? 56.204 34.243 35.222 1.00 9.83 187 LEU A N 1
ATOM 1542 C CA . LEU A 1 187 ? 55.089 33.322 35.448 1.00 10.12 187 LEU A CA 1
ATOM 1543 C C . LEU A 1 187 ? 55.534 31.876 35.244 1.00 10.89 187 LEU A C 1
ATOM 1544 O O . LEU A 1 187 ? 56.291 31.588 34.332 1.00 11.58 187 LEU A O 1
ATOM 1549 N N . LYS A 1 188 ? 55.065 30.989 36.118 1.00 10.48 188 LYS A N 1
ATOM 1550 C CA . LYS A 1 188 ? 55.392 29.564 36.046 1.00 12.35 188 LYS A CA 1
ATOM 1551 C C . LYS A 1 188 ? 54.149 28.684 36.125 1.00 13.85 188 LYS A C 1
ATOM 1552 O O . LYS A 1 188 ? 53.291 28.913 36.957 1.00 13.47 188 LYS A O 1
ATOM 1555 N N . ASP A 1 189 ? 54.063 27.689 35.250 1.00 12.31 189 ASP A N 1
ATOM 1556 C CA . ASP A 1 189 ? 52.978 26.719 35.293 1.00 11.37 189 ASP A CA 1
ATOM 1557 C C . ASP A 1 189 ? 53.574 25.327 35.48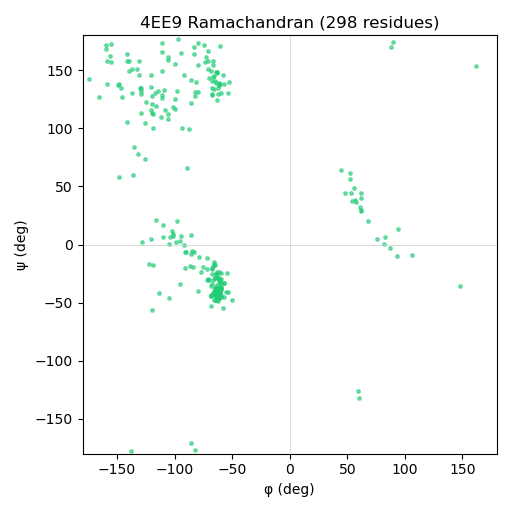3 1.00 12.13 189 ASP A C 1
ATOM 1558 O O . ASP A 1 189 ? 54.264 24.835 34.615 1.00 13.50 189 ASP A O 1
ATOM 1563 N N . PRO A 1 190 ? 53.278 24.681 36.600 1.00 14.79 190 PRO A N 1
ATOM 1564 C CA . PRO A 1 190 ? 53.840 23.354 36.878 1.00 16.65 190 PRO A CA 1
ATOM 1565 C C . PRO A 1 190 ? 53.423 22.311 35.844 1.00 17.27 190 PRO A C 1
ATOM 1566 O O . PRO A 1 190 ? 54.139 21.346 35.635 1.00 17.89 190 PRO A O 1
ATOM 1570 N N . ALA A 1 191 ? 52.257 22.495 35.242 1.00 14.89 191 ALA A N 1
ATOM 1571 C CA . ALA A 1 191 ? 51.748 21.599 34.216 1.00 13.75 191 ALA A CA 1
ATOM 1572 C C . ALA A 1 191 ? 52.264 21.904 32.812 1.00 12.98 191 ALA A C 1
ATOM 1573 O O . ALA A 1 191 ? 51.968 21.184 31.880 1.00 14.98 191 ALA A O 1
ATOM 1575 N N . ASP A 1 192 ? 53.004 22.995 32.662 1.00 12.47 192 ASP A N 1
ATOM 1576 C CA . ASP A 1 192 ? 53.556 23.369 31.364 1.00 13.22 192 ASP A CA 1
ATOM 1577 C C . ASP A 1 192 ? 52.501 23.448 30.266 1.00 11.56 192 ASP A C 1
ATOM 1578 O O . ASP A 1 192 ? 52.704 22.948 29.175 1.00 14.12 192 ASP A O 1
ATOM 1583 N N . ASN A 1 193 ? 51.364 24.051 30.571 1.00 10.22 193 ASN A N 1
ATOM 1584 C CA . ASN A 1 193 ? 50.321 24.225 29.581 1.00 10.69 193 ASN A CA 1
ATOM 1585 C C . ASN A 1 193 ? 49.747 25.645 29.676 1.00 10.84 193 ASN A C 1
ATOM 1586 O O . ASN A 1 193 ? 48.582 25.828 29.971 1.00 11.07 193 ASN A O 1
ATOM 1591 N N . MET A 1 194 ? 50.603 26.640 29.479 1.00 10.29 194 MET A N 1
ATOM 1592 C CA A MET A 1 194 ? 50.335 28.008 29.616 0.75 11.50 194 MET A CA 1
ATOM 1593 C CA B MET A 1 194 ? 50.350 28.030 29.617 0.25 10.24 194 MET A CA 1
ATOM 1594 C C . MET A 1 194 ? 50.493 28.689 28.256 1.00 10.04 194 MET A C 1
ATOM 1595 O O . MET A 1 194 ? 51.456 28.500 27.538 1.00 10.75 194 MET A O 1
ATOM 1604 N N . VAL A 1 195 ? 49.458 29.443 27.897 1.00 10.16 195 VAL A N 1
ATOM 1605 C CA . VAL A 1 195 ? 49.348 30.103 26.601 1.00 8.87 195 VAL A CA 1
ATOM 1606 C C . VAL A 1 195 ? 49.011 31.582 26.786 1.00 8.75 195 VAL A C 1
ATOM 1607 O O . VAL A 1 195 ? 48.120 31.923 27.528 1.00 10.73 195 VAL A O 1
ATOM 1611 N N . PHE A 1 196 ? 49.735 32.463 26.108 1.00 8.05 196 PHE A N 1
ATOM 1612 C CA . PHE A 1 196 ? 49.419 33.889 26.180 1.00 8.71 196 PHE A CA 1
ATOM 1613 C C . PHE A 1 196 ? 48.355 34.238 25.159 1.00 7.88 196 PHE A C 1
ATOM 1614 O O . PHE A 1 196 ? 48.386 33.754 24.043 1.00 8.71 196 PHE A O 1
ATOM 1622 N N . SER A 1 197 ? 47.437 35.103 25.515 1.00 8.52 197 SER A N 1
ATOM 1623 C CA . SER A 1 197 ? 46.310 35.446 24.643 1.00 6.53 197 SER A CA 1
ATOM 1624 C C . SER A 1 197 ? 46.162 36.948 24.496 1.00 6.78 197 SER A C 1
ATOM 1625 O O . SER A 1 197 ? 45.833 37.635 25.455 1.00 7.80 197 SER A O 1
ATOM 1628 N N . ALA A 1 198 ? 46.395 37.422 23.306 1.00 7.28 198 ALA A N 1
ATOM 1629 C CA . ALA A 1 198 ? 46.354 38.843 22.978 1.00 7.68 198 ALA A CA 1
ATOM 1630 C C . ALA A 1 198 ? 45.094 39.176 22.193 1.00 6.82 198 ALA A C 1
ATOM 1631 O O . ALA A 1 198 ? 44.464 38.300 21.633 1.00 7.44 198 ALA A O 1
ATOM 1633 N N . HIS A 1 199 ? 44.744 40.463 22.167 1.00 7.14 199 HIS A N 1
ATOM 1634 C CA . HIS A 1 199 ? 43.548 40.958 21.487 1.00 6.89 199 HIS A CA 1
ATOM 1635 C C . HIS A 1 199 ? 43.958 41.966 20.423 1.00 7.36 199 HIS A C 1
ATOM 1636 O O . HIS A 1 199 ? 44.977 42.653 20.565 1.00 8.06 199 HIS A O 1
ATOM 1643 N N . VAL A 1 200 ? 43.224 41.986 19.322 1.00 8.61 200 VAL A N 1
ATOM 1644 C CA . VAL A 1 200 ? 43.526 42.919 18.249 1.00 9.92 200 VAL A CA 1
ATOM 1645 C C . VAL A 1 200 ? 42.281 43.337 17.472 1.00 7.59 200 VAL A C 1
ATOM 1646 O O . VAL A 1 200 ? 41.436 42.522 17.149 1.00 8.32 200 VAL A O 1
ATOM 1650 N N . TYR A 1 201 ? 42.189 44.627 17.176 1.00 9.51 201 TYR A N 1
ATOM 1651 C CA . TYR A 1 201 ? 41.147 45.163 16.317 1.00 9.89 201 TYR A CA 1
ATOM 1652 C C . TYR A 1 201 ? 41.867 46.046 15.306 1.00 10.57 201 TYR A C 1
ATOM 1653 O O . TYR A 1 201 ? 42.967 46.497 15.559 1.00 10.58 201 TYR A O 1
ATOM 1662 N N . ILE A 1 202 ? 41.216 46.285 14.159 1.00 9.93 202 ILE A N 1
ATOM 1663 C CA . ILE A 1 202 ? 41.912 47.001 13.082 1.00 10.16 202 ILE A CA 1
ATOM 1664 C C . ILE A 1 202 ? 41.295 48.359 12.715 1.00 12.02 202 ILE A C 1
ATOM 1665 O O . ILE A 1 202 ? 41.548 48.889 11.623 1.00 12.40 202 ILE A O 1
ATOM 1670 N N . ASP A 1 203 ? 40.530 48.925 13.636 1.00 11.61 203 ASP A N 1
ATOM 1671 C CA . ASP A 1 203 ? 40.070 50.302 13.524 1.00 12.22 203 ASP A CA 1
ATOM 1672 C C . ASP A 1 203 ? 41.220 51.211 13.958 1.00 13.54 203 ASP A C 1
ATOM 1673 O O . ASP A 1 203 ? 42.243 50.733 14.414 1.00 13.60 203 ASP A O 1
ATOM 1678 N N . GLU A 1 204 ? 41.094 52.520 13.825 1.00 15.24 204 GLU A N 1
ATOM 1679 C CA A GLU A 1 204 ? 42.276 53.350 14.020 0.70 17.14 204 GLU A CA 1
ATOM 1680 C CA B GLU A 1 204 ? 42.346 53.300 14.010 0.30 16.70 204 GLU A CA 1
ATOM 1681 C C . GLU A 1 204 ? 42.939 53.237 15.383 1.00 16.41 204 GLU A C 1
ATOM 1682 O O . GLU A 1 204 ? 44.155 53.100 15.423 1.00 18.50 204 GLU A O 1
ATOM 1693 N N . ASP A 1 205 ? 42.154 53.248 16.452 1.00 16.77 205 ASP A N 1
ATOM 1694 C CA . ASP A 1 205 ? 42.716 53.146 17.799 1.00 19.07 205 ASP A CA 1
ATOM 1695 C C . ASP A 1 205 ? 42.814 51.716 18.342 1.00 17.76 205 ASP A C 1
ATOM 1696 O O . ASP A 1 205 ? 43.255 51.502 19.460 1.00 19.76 205 ASP A O 1
ATOM 1701 N N . ALA A 1 206 ? 42.381 50.750 17.540 1.00 13.82 206 ALA A N 1
ATOM 1702 C CA . ALA A 1 206 ? 42.451 49.343 17.907 1.00 15.48 206 ALA A CA 1
ATOM 1703 C C . ALA A 1 206 ? 41.524 48.971 19.058 1.00 16.33 206 ALA A C 1
ATOM 1704 O O . ALA A 1 206 ? 41.705 47.943 19.689 1.00 17.79 206 ALA A O 1
ATOM 1706 N N . SER A 1 207 ? 40.518 49.795 19.291 1.00 17.44 207 SER A N 1
ATOM 1707 C CA . SER A 1 207 ? 39.539 49.580 20.353 1.00 17.91 207 SER A CA 1
ATOM 1708 C C . SER A 1 207 ? 38.379 48.684 19.920 1.00 15.67 207 SER A C 1
ATOM 1709 O O . SER A 1 207 ? 37.652 48.154 20.759 1.00 15.25 207 SER A O 1
ATOM 1712 N N . GLY A 1 208 ? 38.185 48.526 18.629 1.00 14.14 208 GLY A N 1
ATOM 1713 C CA . GLY A 1 208 ? 37.063 47.757 18.132 1.00 13.80 208 GLY A CA 1
ATOM 1714 C C . GLY A 1 208 ? 35.763 48.543 18.064 1.00 13.62 208 GLY A C 1
ATOM 1715 O O . GLY A 1 208 ? 34.713 47.986 17.776 1.00 15.38 208 GLY A O 1
ATOM 1716 N N . SER A 1 209 ? 35.836 49.837 18.338 1.00 13.99 209 SER A N 1
ATOM 1717 C CA A SER A 1 209 ? 34.649 50.696 18.163 0.75 14.60 209 SER A CA 1
ATOM 1718 C CA B SER A 1 209 ? 34.715 50.757 18.153 0.25 14.20 209 SER A CA 1
ATOM 1719 C C . SER A 1 209 ? 34.302 50.997 16.699 1.00 12.86 209 SER A C 1
ATOM 1720 O O . SER A 1 209 ? 33.134 51.220 16.406 1.00 12.36 209 SER A O 1
ATOM 1725 N N . TYR A 1 210 ? 35.295 51.003 15.812 1.00 11.87 210 TYR A N 1
ATOM 1726 C CA . TYR A 1 210 ? 35.093 51.302 14.389 1.00 12.23 210 TYR A CA 1
ATOM 1727 C C . TYR A 1 210 ? 34.350 52.620 14.121 1.00 12.53 210 TYR A C 1
ATOM 1728 O O . TYR A 1 210 ? 33.315 52.639 13.491 1.00 13.04 210 TYR A O 1
ATOM 1737 N N . LYS A 1 211 ? 34.914 53.694 14.663 1.00 11.82 211 LYS A N 1
ATOM 1738 C CA A LYS A 1 211 ? 34.382 55.057 14.526 0.60 13.05 211 LYS A CA 1
ATOM 1739 C CA B LYS A 1 211 ? 34.397 55.058 14.524 0.40 13.65 211 LYS A CA 1
ATOM 1740 C C . LYS A 1 211 ? 34.520 55.596 13.106 1.00 13.94 211 LYS A C 1
ATOM 1741 O O . LYS A 1 211 ? 33.881 56.561 12.731 1.00 16.64 211 LYS A O 1
ATOM 1752 N N . LYS A 1 212 ? 35.399 54.975 12.337 1.00 12.76 212 LYS A N 1
ATOM 1753 C CA A LYS A 1 212 ? 35.613 55.342 10.958 0.50 14.43 212 LYS A CA 1
ATOM 1754 C CA B LYS A 1 212 ? 35.621 55.329 10.963 0.50 14.62 212 LYS A CA 1
ATOM 1755 C C . LYS A 1 212 ? 35.686 54.096 10.086 1.00 14.46 212 LYS A C 1
ATOM 1756 O O . LYS A 1 212 ? 35.861 52.987 10.562 1.00 16.53 212 LYS A O 1
ATOM 1767 N N . GLY A 1 213 ? 35.624 54.338 8.782 1.00 15.53 213 GLY A N 1
ATOM 1768 C CA . GLY A 1 213 ? 35.761 53.301 7.785 1.00 16.86 213 GLY A CA 1
ATOM 1769 C C . GLY A 1 213 ? 37.253 53.075 7.607 1.00 18.27 213 GLY A C 1
ATOM 1770 O O . GLY A 1 213 ? 38.050 53.686 8.293 1.00 17.72 213 GLY A O 1
ATOM 1771 N N . PRO A 1 214 ? 37.614 52.206 6.676 1.00 18.76 214 PRO A N 1
ATOM 1772 C CA . PRO A 1 214 ? 39.018 51.871 6.459 1.00 19.97 214 PRO A CA 1
ATOM 1773 C C . PRO A 1 214 ? 39.822 53.097 6.057 1.00 22.39 214 PRO A C 1
ATOM 1774 O O . PRO A 1 214 ? 40.961 53.230 6.463 1.00 23.52 214 PRO A O 1
ATOM 1778 N N . GLY A 1 215 ? 39.233 53.972 5.249 1.00 23.75 215 GLY A N 1
ATOM 1779 C CA . GLY A 1 215 ? 39.923 55.153 4.772 1.00 25.93 215 GLY A CA 1
ATOM 1780 C C . GLY A 1 215 ? 40.710 54.928 3.493 1.00 29.83 215 GLY A C 1
ATOM 1781 O O . GLY A 1 215 ? 40.879 53.808 3.037 1.00 30.92 215 GLY A O 1
ATOM 1782 N N . LYS A 1 216 ? 41.175 56.049 2.944 1.00 33.17 216 LYS A N 1
ATOM 1783 C CA . LYS A 1 216 ? 41.882 55.995 1.665 1.00 35.99 216 LYS A CA 1
ATOM 1784 C C . LYS A 1 216 ? 43.262 55.334 1.754 1.00 38.23 216 LYS A C 1
ATOM 1785 O O . LYS A 1 216 ? 43.723 54.718 0.793 1.00 40.39 216 LYS A O 1
ATOM 1787 N N . ASP A 1 217 ? 43.915 55.460 2.906 1.00 38.63 217 ASP A N 1
ATOM 1788 C CA . ASP A 1 217 ? 45.260 54.917 3.086 1.00 38.74 217 ASP A CA 1
ATOM 1789 C C . ASP A 1 217 ? 45.258 53.553 3.779 1.00 35.91 217 ASP A C 1
ATOM 1790 O O . ASP A 1 217 ? 46.211 53.195 4.473 1.00 36.84 217 ASP A O 1
ATOM 1792 N N . PHE A 1 218 ? 44.177 52.822 3.786 1.00 30.82 218 PHE A N 1
ATOM 1793 C CA . PHE A 1 218 ? 44.077 51.495 4.376 1.00 27.00 218 PHE A CA 1
ATOM 1794 C C . PHE A 1 218 ? 45.076 50.478 3.824 1.00 26.16 218 PHE A C 1
ATOM 1795 O O . PHE A 1 218 ? 45.318 50.390 2.630 1.00 26.48 218 PHE A O 1
ATOM 1803 N N . GLU A 1 219 ? 45.620 49.695 4.743 1.00 22.21 219 GLU A N 1
ATOM 1804 C CA A GLU A 1 219 ? 46.597 48.675 4.437 0.60 21.83 219 GLU A CA 1
ATOM 1805 C CA B GLU A 1 219 ? 46.605 48.672 4.427 0.40 22.54 219 GLU A CA 1
ATOM 1806 C C . GLU A 1 219 ? 46.041 47.277 4.725 1.00 19.92 219 GLU A C 1
ATOM 1807 O O . GLU A 1 219 ? 45.680 47.027 5.857 1.00 18.33 219 GLU A O 1
ATOM 1818 N N . PRO A 1 220 ? 46.024 46.393 3.737 1.00 19.39 220 PRO A N 1
ATOM 1819 C CA . PRO A 1 220 ? 45.437 45.061 3.928 1.00 18.41 220 PRO A CA 1
ATOM 1820 C C . PRO A 1 220 ? 46.128 44.277 5.036 1.00 16.54 220 PRO A C 1
ATOM 1821 O O . PRO A 1 220 ? 45.504 43.431 5.657 1.00 15.56 220 PRO A O 1
ATOM 1825 N N . MET A 1 221 ? 47.413 44.531 5.239 1.00 15.40 221 MET A N 1
ATOM 1826 C CA . MET A 1 221 ? 48.215 43.790 6.204 1.00 12.97 221 MET A CA 1
ATOM 1827 C C . MET A 1 221 ? 48.121 44.365 7.613 1.00 11.65 221 MET A C 1
ATOM 1828 O O . MET A 1 221 ? 48.855 43.964 8.495 1.00 12.32 221 MET A O 1
ATOM 1833 N N . ILE A 1 222 ? 47.227 45.322 7.812 1.00 11.69 222 ILE A N 1
ATOM 1834 C CA . ILE A 1 222 ? 47.137 45.983 9.107 1.00 11.98 222 ILE A CA 1
ATOM 1835 C C . ILE A 1 222 ? 46.936 45.003 10.271 1.00 10.70 222 ILE A C 1
ATOM 1836 O O . ILE A 1 222 ? 47.534 45.181 11.317 1.00 11.60 222 ILE A O 1
ATOM 1841 N N . GLY A 1 223 ? 46.110 43.978 10.107 1.00 9.87 223 GLY A N 1
ATOM 1842 C CA . GLY A 1 223 ? 45.936 43.004 11.179 1.00 10.12 223 GLY A CA 1
ATOM 1843 C C . GLY A 1 223 ? 47.222 42.236 11.469 1.00 9.53 223 GLY A C 1
ATOM 1844 O O . GLY A 1 223 ? 47.598 42.035 12.611 1.00 9.18 223 GLY A O 1
ATOM 1845 N N . VAL A 1 224 ? 47.909 41.829 10.414 1.00 10.07 224 VAL A N 1
ATOM 1846 C CA . VAL A 1 224 ? 49.163 41.102 10.556 1.00 10.08 224 VAL A CA 1
ATOM 1847 C C . VAL A 1 224 ? 50.213 41.973 11.250 1.00 10.83 224 VAL A C 1
ATOM 1848 O O . VAL A 1 224 ? 50.895 41.524 12.150 1.00 11.28 224 VAL A O 1
ATOM 1852 N N . LYS A 1 225 ? 50.292 43.236 10.852 1.00 11.76 225 LYS A N 1
ATOM 1853 C CA . LYS A 1 225 ? 51.258 44.174 11.426 1.00 12.05 225 LYS A CA 1
ATOM 1854 C C . LYS A 1 225 ? 51.036 44.383 12.923 1.00 11.04 225 LYS A C 1
ATOM 1855 O O . LYS A 1 225 ? 51.975 44.545 13.676 1.00 12.95 225 LYS A O 1
ATOM 1861 N N . ARG A 1 226 ? 49.770 44.420 13.312 1.00 10.11 226 ARG A N 1
ATOM 1862 C CA . ARG A 1 226 ? 49.379 44.537 14.704 1.00 9.69 226 ARG A CA 1
ATOM 1863 C C . ARG A 1 226 ? 49.633 43.301 15.542 1.00 9.48 226 ARG A C 1
ATOM 1864 O O . ARG A 1 226 ? 49.838 43.408 16.732 1.00 11.75 226 ARG A O 1
ATOM 1872 N N . VAL A 1 227 ? 49.585 42.116 14.951 1.00 9.77 227 VAL A N 1
ATOM 1873 C CA A VAL A 1 227 ? 49.944 40.892 15.774 0.75 10.20 227 VAL A CA 1
ATOM 1874 C CA B VAL A 1 227 ? 49.950 40.905 15.757 0.25 10.23 227 VAL A CA 1
ATOM 1875 C C . VAL A 1 227 ? 51.425 40.458 15.701 1.00 10.25 227 VAL A C 1
ATOM 1876 O O . VAL A 1 227 ? 51.824 39.677 16.548 1.00 9.30 227 VAL A O 1
ATOM 1883 N N . GLU A 1 228 ? 52.187 40.910 14.743 1.00 10.70 228 GLU A N 1
ATOM 1884 C CA . GLU A 1 228 ? 53.606 40.561 14.671 1.00 11.29 228 GLU A CA 1
ATOM 1885 C C . GLU A 1 228 ? 54.399 40.845 15.960 1.00 10.49 228 GLU A C 1
ATOM 1886 O O . GLU A 1 228 ? 55.251 40.033 16.350 1.00 10.47 228 GLU A O 1
ATOM 1892 N N . PRO A 1 229 ? 54.141 41.989 16.621 1.00 10.58 229 PRO A N 1
ATOM 1893 C CA . PRO A 1 229 ? 54.913 42.245 17.846 1.00 10.45 229 PRO A CA 1
ATOM 1894 C C . PRO A 1 229 ? 54.703 41.152 18.899 1.00 9.57 229 PRO A C 1
ATOM 1895 O O . PRO A 1 229 ? 55.633 40.760 19.600 1.00 11.51 229 PRO A O 1
ATOM 1899 N N . PHE A 1 230 ? 53.475 40.659 18.988 1.00 7.77 230 PHE A N 1
ATOM 1900 C CA . PHE A 1 230 ? 53.104 39.575 19.899 1.00 8.74 230 PHE A CA 1
ATOM 1901 C C . PHE A 1 230 ? 53.746 38.252 19.478 1.00 9.21 230 PHE A C 1
ATOM 1902 O O . PHE A 1 230 ? 54.431 37.598 20.272 1.00 8.99 230 PHE A O 1
ATOM 1910 N N . VAL A 1 231 ? 53.550 37.890 18.229 1.00 9.11 231 VAL A N 1
ATOM 1911 C CA . VAL A 1 231 ? 54.057 36.617 17.727 1.00 10.23 231 VAL A CA 1
ATOM 1912 C C . VAL A 1 231 ? 55.580 36.556 17.776 1.00 10.37 231 VAL A C 1
ATOM 1913 O O . VAL A 1 231 ? 56.153 35.540 18.130 1.00 10.68 231 VAL A O 1
ATOM 1917 N N . ASN A 1 232 ? 56.226 37.662 17.434 1.00 9.31 232 ASN A N 1
ATOM 1918 C CA . ASN A 1 232 ? 57.681 37.735 17.491 1.00 10.00 232 ASN A CA 1
ATOM 1919 C C . ASN A 1 232 ? 58.215 37.591 18.918 1.00 9.59 232 ASN A C 1
ATOM 1920 O O . ASN A 1 232 ? 59.245 36.982 19.131 1.00 10.85 232 ASN A O 1
ATOM 1925 N N . TRP A 1 233 ? 57.516 38.175 19.883 1.00 9.74 233 TRP A N 1
ATOM 1926 C CA . TRP A 1 233 ? 57.875 38.041 21.288 1.00 11.17 233 TRP A CA 1
ATOM 1927 C C . TRP A 1 233 ? 57.752 36.582 21.707 1.00 10.58 233 TRP A C 1
ATOM 1928 O O . TRP A 1 233 ? 58.589 36.070 22.417 1.00 10.92 233 TRP A O 1
ATOM 1939 N N . LEU A 1 234 ? 56.700 35.917 21.248 1.00 10.49 234 LEU A N 1
ATOM 1940 C CA . LEU A 1 234 ? 56.512 34.512 21.579 1.00 10.40 234 LEU A CA 1
ATOM 1941 C C . LEU A 1 234 ? 57.675 33.690 21.042 1.00 9.61 234 LEU A C 1
ATOM 1942 O O . LEU A 1 234 ? 58.182 32.820 21.724 1.00 12.29 234 LEU A O 1
ATOM 1947 N N . LYS A 1 235 ? 58.090 33.981 19.817 1.00 10.11 235 LYS A N 1
ATOM 1948 C CA . LYS A 1 235 ? 59.201 33.273 19.195 1.00 10.66 235 LYS A CA 1
ATOM 1949 C C . LYS A 1 235 ? 60.517 33.502 19.937 1.00 13.18 235 LYS A C 1
ATOM 1950 O O . LYS A 1 235 ? 61.261 32.562 20.172 1.00 14.85 235 LYS A O 1
ATOM 1956 N N . GLU A 1 236 ? 60.748 34.734 20.279 1.00 12.70 236 GLU A N 1
ATOM 1957 C CA . GLU A 1 236 ? 61.960 35.126 20.972 1.00 15.21 236 GLU A CA 1
ATOM 1958 C C . GLU A 1 236 ? 62.082 34.441 22.332 1.00 15.86 236 GLU A C 1
ATOM 1959 O O . GLU A 1 236 ? 63.179 34.096 22.765 1.00 18.24 236 GLU A O 1
ATOM 1965 N N . HIS A 1 237 ? 60.961 34.279 23.020 1.00 14.83 237 HIS A N 1
ATOM 1966 C CA . HIS A 1 237 ? 60.958 33.730 24.371 1.00 14.91 237 HIS A CA 1
ATOM 1967 C C . HIS A 1 237 ? 60.500 32.279 24.514 1.00 14.63 237 HIS A C 1
ATOM 1968 O O . HIS A 1 237 ? 60.357 31.788 25.622 1.00 15.78 237 HIS A O 1
ATOM 1975 N N . GLY A 1 238 ? 60.276 31.609 23.393 1.00 13.45 238 GLY A N 1
ATOM 1976 C CA . GLY A 1 238 ? 59.836 30.224 23.404 1.00 13.25 238 GLY A CA 1
ATOM 1977 C C . GLY A 1 238 ? 58.496 30.006 24.081 1.00 13.02 238 GLY A C 1
ATOM 1978 O O . GLY A 1 238 ? 58.301 29.031 24.777 1.00 15.32 238 GLY A O 1
ATOM 1979 N N . LYS A 1 239 ? 57.567 30.923 23.842 1.00 12.42 239 LYS A N 1
ATOM 1980 C CA . LYS A 1 239 ? 56.239 30.891 24.453 1.00 10.61 239 LYS A CA 1
ATOM 1981 C C . LYS A 1 239 ? 55.155 30.578 23.418 1.00 9.44 239 LYS A C 1
ATOM 1982 O O . LYS A 1 239 ? 55.404 30.618 22.224 1.00 11.16 239 LYS A O 1
ATOM 1988 N N . LYS A 1 240 ? 53.968 30.230 23.899 1.00 10.44 240 LYS A N 1
ATOM 1989 C CA . LYS A 1 240 ? 52.842 29.851 23.047 1.00 10.36 240 LYS A CA 1
ATOM 1990 C C . LYS A 1 240 ? 51.753 30.906 23.104 1.00 7.80 240 LYS A C 1
ATOM 1991 O O . LYS A 1 240 ? 51.576 31.562 24.134 1.00 10.05 240 LYS A O 1
ATOM 1997 N N . GLY A 1 241 ? 51.006 31.059 22.010 1.00 7.84 241 GLY A N 1
ATOM 1998 C CA . GLY A 1 241 ? 50.029 32.123 21.915 1.00 8.65 241 GLY A CA 1
ATOM 1999 C C . GLY A 1 241 ? 48.689 31.789 21.301 1.00 7.65 241 GLY A C 1
ATOM 2000 O O . GLY A 1 241 ? 48.418 30.654 20.894 1.00 8.41 241 GLY A O 1
ATOM 2001 N N . HIS A 1 242 ? 47.876 32.843 21.220 1.00 6.73 242 HIS A N 1
ATOM 2002 C CA . HIS A 1 242 ? 46.432 32.757 21.038 1.00 6.58 242 HIS A CA 1
ATOM 2003 C C . HIS A 1 242 ? 45.910 34.180 20.853 1.00 7.93 242 HIS A C 1
ATOM 2004 O O . HIS A 1 242 ? 46.420 35.117 21.472 1.00 7.75 242 HIS A O 1
ATOM 2011 N N . ILE A 1 243 ? 44.929 34.353 19.977 1.00 8.26 243 ILE A N 1
ATOM 2012 C CA . ILE A 1 243 ? 44.249 35.639 19.842 1.00 7.72 243 ILE A CA 1
ATOM 2013 C C . ILE A 1 243 ? 42.817 35.456 20.350 1.00 8.46 243 ILE A C 1
ATOM 2014 O O . ILE A 1 243 ? 42.012 34.814 19.706 1.00 8.73 243 ILE A O 1
ATOM 2019 N N . GLY A 1 244 ? 42.501 36.046 21.499 1.00 7.46 244 GLY A N 1
ATOM 2020 C CA . GLY A 1 244 ? 41.221 35.821 22.154 1.00 8.05 244 GLY A CA 1
ATOM 2021 C C . GLY A 1 244 ? 40.084 36.688 21.635 1.00 7.02 244 GLY A C 1
ATOM 2022 O O . GLY A 1 244 ? 38.911 36.371 21.858 1.00 8.07 244 GLY A O 1
ATOM 2023 N N . GLU A 1 245 ? 40.427 37.790 20.967 1.00 7.80 245 GLU A N 1
ATOM 2024 C CA . GLU A 1 245 ? 39.434 38.666 20.333 1.00 8.16 245 GLU A CA 1
ATOM 2025 C C . GLU A 1 245 ? 39.958 39.313 19.058 1.00 8.25 245 GLU A C 1
ATOM 2026 O O . GLU A 1 245 ? 41.075 39.807 19.023 1.00 8.20 245 GLU A O 1
ATOM 2032 N N . PHE A 1 246 ? 39.123 39.297 18.027 1.00 9.38 246 PHE A N 1
ATOM 2033 C CA . PHE A 1 246 ? 39.267 40.097 16.818 1.00 9.20 246 PHE A CA 1
ATOM 2034 C C . PHE A 1 246 ? 37.881 40.184 16.187 1.00 8.18 246 PHE A C 1
ATOM 2035 O O . PHE A 1 246 ? 37.176 39.196 16.146 1.00 8.85 246 PHE A O 1
ATOM 2043 N N . GLY A 1 247 ? 37.491 41.352 15.692 1.00 8.97 247 GLY A N 1
ATOM 2044 C CA . GLY A 1 247 ? 36.215 41.483 15.013 1.00 9.30 247 GLY A CA 1
ATOM 2045 C C . GLY A 1 247 ? 36.229 42.641 14.035 1.00 9.94 247 GLY A C 1
ATOM 2046 O O . GLY A 1 247 ? 37.032 43.542 14.179 1.00 9.84 247 GLY A O 1
ATOM 2047 N N . ILE A 1 248 ? 35.341 42.589 13.046 1.00 10.11 248 ILE A N 1
ATOM 2048 C CA . ILE A 1 248 ? 35.194 43.636 12.033 1.00 9.83 248 ILE A CA 1
ATOM 2049 C C . ILE A 1 248 ? 33.724 43.862 11.687 1.00 10.54 248 ILE A C 1
ATOM 2050 O O . ILE A 1 248 ? 32.898 42.986 11.887 1.00 11.38 248 ILE A O 1
ATOM 2055 N N . PRO A 1 249 ? 33.406 45.040 11.154 1.00 10.68 249 PRO A N 1
ATOM 2056 C CA . PRO A 1 249 ? 32.049 45.324 10.684 1.00 12.62 249 PRO A CA 1
ATOM 2057 C C . PRO A 1 249 ? 31.761 44.559 9.391 1.00 11.91 249 PRO A C 1
ATOM 2058 O O . PRO A 1 249 ? 32.682 44.102 8.745 1.00 13.32 249 PRO A O 1
ATOM 2062 N N . ASN A 1 250 ? 30.492 44.404 9.048 1.00 12.30 250 ASN A N 1
ATOM 2063 C CA . ASN A 1 250 ? 30.108 43.700 7.831 1.00 14.25 250 ASN A CA 1
ATOM 2064 C C . ASN A 1 250 ? 29.880 44.619 6.631 1.00 14.39 250 ASN A C 1
ATOM 2065 O O . ASN A 1 250 ? 29.430 44.172 5.588 1.00 16.28 250 ASN A O 1
ATOM 2070 N N . ASP A 1 251 ? 30.200 45.899 6.788 1.00 13.72 251 ASP A N 1
ATOM 2071 C CA . ASP A 1 251 ? 29.928 46.887 5.741 1.00 15.61 251 ASP A CA 1
ATOM 2072 C C . ASP A 1 251 ? 31.047 47.362 4.822 1.00 15.30 251 ASP A C 1
ATOM 2073 O O . ASP A 1 251 ? 30.845 48.305 4.080 1.00 16.74 251 ASP A O 1
ATOM 2078 N N . ASP A 1 252 ? 32.216 46.743 4.871 1.00 14.22 252 ASP A N 1
ATOM 2079 C CA . ASP A 1 252 ? 33.277 47.100 3.941 1.00 14.46 252 ASP A CA 1
ATOM 2080 C C . ASP A 1 252 ? 34.094 45.870 3.582 1.00 14.59 252 ASP A C 1
ATOM 2081 O O . ASP A 1 252 ? 34.599 45.201 4.460 1.00 14.78 252 ASP A O 1
ATOM 2086 N N . GLU A 1 253 ? 34.247 45.608 2.293 1.00 16.71 253 GLU A N 1
ATOM 2087 C CA . GLU A 1 253 ? 34.992 44.455 1.806 1.00 18.28 253 GLU A CA 1
ATOM 2088 C C . GLU A 1 253 ? 36.444 44.527 2.242 1.00 17.50 253 GLU A C 1
ATOM 2089 O O . GLU A 1 253 ? 37.107 43.514 2.400 1.00 18.52 253 GLU A O 1
ATOM 2095 N N . ARG A 1 254 ? 36.963 45.733 2.391 1.00 17.11 254 ARG A N 1
ATOM 2096 C CA . ARG A 1 254 ? 38.347 45.893 2.779 1.00 18.00 254 ARG A CA 1
ATOM 2097 C C . ARG A 1 254 ? 38.627 45.248 4.144 1.00 15.67 254 ARG A C 1
ATOM 2098 O O . ARG A 1 254 ? 39.676 44.658 4.339 1.00 16.17 254 ARG A O 1
ATOM 2106 N N . TRP A 1 255 ? 37.691 45.351 5.079 1.00 13.15 255 TRP A N 1
ATOM 2107 C CA . TRP A 1 255 ? 37.893 44.752 6.391 1.00 12.31 255 TRP A CA 1
ATOM 2108 C C . TRP A 1 255 ? 38.059 43.239 6.240 1.00 10.94 255 TRP A C 1
ATOM 2109 O O . TRP A 1 255 ? 38.867 42.635 6.922 1.00 12.11 255 TRP A O 1
ATOM 2120 N N . LEU A 1 256 ? 37.275 42.639 5.355 1.00 11.39 256 LEU A N 1
ATOM 2121 C CA A LEU A 1 256 ? 37.273 41.225 5.112 0.50 10.87 256 LEU A CA 1
ATOM 2122 C CA B LEU A 1 256 ? 37.287 41.216 5.102 0.50 12.39 256 LEU A CA 1
ATOM 2123 C C . LEU A 1 256 ? 38.615 40.735 4.550 1.00 10.87 256 LEU A C 1
ATOM 2124 O O . LEU A 1 256 ? 39.124 39.721 4.984 1.00 10.16 256 LEU A O 1
ATOM 2133 N N . ASP A 1 257 ? 39.198 41.492 3.633 1.00 9.79 257 ASP A N 1
ATOM 2134 C CA . ASP A 1 257 ? 40.512 41.169 3.100 1.00 11.05 257 ASP A CA 1
ATOM 2135 C C . ASP A 1 257 ? 41.581 41.219 4.199 1.00 10.15 257 ASP A C 1
ATOM 2136 O O . ASP A 1 257 ? 42.427 40.354 4.273 1.00 9.86 257 ASP A O 1
ATOM 2141 N N . ALA A 1 258 ? 41.515 42.218 5.066 1.00 10.24 258 ALA A N 1
ATOM 2142 C CA . ALA A 1 258 ? 42.465 42.323 6.167 1.00 11.33 258 ALA A CA 1
ATOM 2143 C C . ALA A 1 258 ? 42.314 41.123 7.106 1.00 11.27 258 ALA A C 1
ATOM 2144 O O . ALA A 1 258 ? 43.298 40.588 7.598 1.00 10.03 258 ALA A O 1
ATOM 2146 N N . MET A 1 259 ? 41.074 40.713 7.339 1.00 10.34 259 MET A N 1
ATOM 2147 C CA . MET A 1 259 ? 40.792 39.562 8.183 1.00 10.52 259 MET A CA 1
ATOM 2148 C C . MET A 1 259 ? 41.376 38.295 7.570 1.00 9.89 259 MET A C 1
ATOM 2149 O O . MET A 1 259 ? 41.946 37.475 8.269 1.00 9.40 259 MET A O 1
ATOM 2154 N N . ASP A 1 260 ? 41.244 38.159 6.255 1.00 9.62 260 ASP A N 1
ATOM 2155 C CA . ASP A 1 260 ? 41.772 37.009 5.525 1.00 10.20 260 ASP A CA 1
ATOM 2156 C C . ASP A 1 260 ? 43.290 36.951 5.670 1.00 10.53 260 ASP A C 1
ATOM 2157 O O . ASP A 1 260 ? 43.854 35.905 5.958 1.00 9.77 260 ASP A O 1
ATOM 2162 N N . LYS A 1 261 ? 43.955 38.094 5.492 1.00 11.10 261 LYS A N 1
ATOM 2163 C CA . LYS A 1 261 ? 45.375 38.165 5.650 1.00 10.00 261 LYS A CA 1
ATOM 2164 C C . LYS A 1 261 ? 45.824 37.802 7.081 1.00 9.74 261 LYS A C 1
ATOM 2165 O O . LYS A 1 261 ? 46.809 37.081 7.269 1.00 10.20 261 LYS A O 1
ATOM 2171 N N . LEU A 1 262 ? 45.089 38.294 8.076 1.00 9.15 262 LEU A N 1
ATOM 2172 C CA . LEU A 1 262 ? 45.391 37.948 9.455 1.00 9.09 262 LEU A CA 1
ATOM 2173 C C . LEU A 1 262 ? 45.234 36.446 9.712 1.00 9.60 262 LEU A C 1
ATOM 2174 O O . LEU A 1 262 ? 46.091 35.831 10.313 1.00 8.89 262 LEU A O 1
ATOM 2179 N N . LEU A 1 263 ? 44.149 35.860 9.225 1.00 9.70 263 LEU A N 1
ATOM 2180 C CA . LEU A 1 263 ? 43.913 34.433 9.422 1.00 9.46 263 LEU A CA 1
ATOM 2181 C C . LEU A 1 263 ? 45.012 33.584 8.784 1.00 9.89 263 LEU A C 1
ATOM 2182 O O . LEU A 1 263 ? 45.411 32.576 9.341 1.00 9.59 263 LEU A O 1
ATOM 2187 N N . ALA A 1 264 ? 45.495 33.988 7.614 1.00 9.60 264 ALA A N 1
ATOM 2188 C CA . ALA A 1 264 ? 46.568 33.252 6.966 1.00 10.65 264 ALA A CA 1
ATOM 2189 C C . ALA A 1 264 ? 47.839 33.272 7.814 1.00 9.14 264 ALA A C 1
ATOM 2190 O O . ALA A 1 264 ? 48.488 32.253 7.986 1.00 10.45 264 ALA A O 1
ATOM 2192 N N . TYR A 1 265 ? 48.187 34.440 8.339 1.00 9.47 265 TYR A N 1
ATOM 2193 C CA . TYR A 1 265 ? 49.369 34.582 9.191 1.00 9.69 265 TYR A CA 1
ATOM 2194 C C . TYR A 1 265 ? 49.242 33.787 10.495 1.00 10.10 265 TYR A C 1
ATOM 2195 O O . TYR A 1 265 ? 50.167 33.125 10.911 1.00 10.19 265 TYR A O 1
ATOM 2204 N N . LEU A 1 266 ? 48.076 33.848 11.118 1.00 9.80 266 LEU A N 1
ATOM 2205 C CA . LEU A 1 266 ? 47.834 33.076 12.330 1.00 9.34 266 LEU A CA 1
ATOM 2206 C C . LEU A 1 266 ? 47.904 31.576 12.033 1.00 9.16 266 LEU A C 1
ATOM 2207 O O . LEU A 1 266 ? 48.467 30.818 12.803 1.00 10.03 266 LEU A O 1
ATOM 2212 N N . ASN A 1 267 ? 47.347 31.159 10.906 1.00 9.71 267 ASN A N 1
ATOM 2213 C CA . ASN A 1 267 ? 47.391 29.749 10.535 1.00 10.87 267 ASN A CA 1
ATOM 2214 C C . ASN A 1 267 ? 48.825 29.279 10.312 1.00 9.16 267 ASN A C 1
ATOM 2215 O O . ASN A 1 267 ? 49.209 28.221 10.770 1.00 10.29 267 ASN A O 1
ATOM 2220 N N . GLU A 1 268 ? 49.628 30.103 9.673 1.00 11.22 268 GLU A N 1
ATOM 2221 C CA . GLU A 1 268 ? 51.018 29.775 9.408 1.00 12.14 268 GLU A CA 1
ATOM 2222 C C . GLU A 1 268 ? 51.762 29.552 10.732 1.00 11.72 268 GLU A C 1
ATOM 2223 O O . GLU A 1 268 ? 52.676 28.754 10.811 1.00 13.43 268 GLU A O 1
ATOM 2229 N N . ASN A 1 269 ? 51.364 30.286 11.759 1.00 11.21 269 ASN A N 1
ATOM 2230 C CA . ASN A 1 269 ? 52.021 30.275 13.060 1.00 10.74 269 ASN A CA 1
ATOM 2231 C C . ASN A 1 269 ? 51.318 29.448 14.128 1.00 10.12 269 ASN A C 1
ATOM 2232 O O . ASN A 1 269 ? 51.693 29.489 15.287 1.00 10.89 269 ASN A O 1
ATOM 2237 N N . CYS A 1 270 ? 50.287 28.725 13.724 1.00 9.74 270 CYS A N 1
ATOM 2238 C CA . CYS A 1 270 ? 49.529 27.864 14.627 1.00 8.82 270 CYS A CA 1
ATOM 2239 C C . CYS A 1 270 ? 48.951 28.613 15.820 1.00 8.98 270 CYS A C 1
ATOM 2240 O O . CYS A 1 270 ? 48.912 28.101 16.922 1.00 8.90 270 CYS A O 1
ATOM 2243 N N . ILE A 1 271 ? 48.486 29.830 15.573 1.00 9.54 271 ILE A N 1
ATOM 2244 C CA A ILE A 1 271 ? 47.906 30.651 16.632 0.75 8.53 271 ILE A CA 1
ATOM 2245 C CA B ILE A 1 271 ? 47.906 30.646 16.632 0.25 9.88 271 ILE A CA 1
ATOM 2246 C C . ILE A 1 271 ? 46.415 30.631 16.451 1.00 8.99 271 ILE A C 1
ATOM 2247 O O . ILE A 1 271 ? 45.937 31.119 15.440 1.00 9.21 271 ILE A O 1
ATOM 2256 N N . PRO A 1 272 ? 45.682 30.073 17.406 1.00 8.40 272 PRO A N 1
ATOM 2257 C CA . PRO A 1 272 ? 44.215 30.044 17.300 1.00 6.78 272 PRO A CA 1
ATOM 2258 C C . PRO A 1 272 ? 43.596 31.425 17.499 1.00 7.71 272 PRO A C 1
ATOM 2259 O O . PRO A 1 272 ? 44.214 32.299 18.089 1.00 8.27 272 PRO A O 1
ATOM 2263 N N . ILE A 1 273 ? 42.387 31.602 16.986 1.00 7.48 273 ILE A N 1
ATOM 2264 C CA . ILE A 1 273 ? 41.678 32.864 17.120 1.00 8.61 273 ILE A CA 1
ATOM 2265 C C . ILE A 1 273 ? 40.265 32.626 17.608 1.00 8.11 273 ILE A C 1
ATOM 2266 O O . ILE A 1 273 ? 39.669 31.602 17.318 1.00 7.96 273 ILE A O 1
ATOM 2271 N N . ASN A 1 274 ? 39.756 33.559 18.403 1.00 7.72 274 ASN A N 1
ATOM 2272 C CA . ASN A 1 274 ? 38.356 33.560 18.795 1.00 6.96 274 ASN A CA 1
ATOM 2273 C C . ASN A 1 274 ? 37.762 34.856 18.257 1.00 8.86 274 ASN A C 1
ATOM 2274 O O . ASN A 1 274 ? 38.113 35.936 18.717 1.00 9.02 274 ASN A O 1
ATOM 2279 N N . TYR A 1 275 ? 36.870 34.758 17.281 1.00 8.99 275 TYR A N 1
ATOM 2280 C CA . TYR A 1 275 ? 36.232 35.941 16.712 1.00 8.50 275 TYR A CA 1
ATOM 2281 C C . TYR A 1 275 ? 35.297 36.631 17.716 1.00 8.53 275 TYR A C 1
ATOM 2282 O O . TYR A 1 275 ? 34.540 35.975 18.406 1.00 8.78 275 TYR A O 1
ATOM 2291 N N . TRP A 1 276 ? 35.388 37.973 17.806 1.00 9.43 276 TRP A N 1
ATOM 2292 C CA . TRP A 1 276 ? 34.465 38.727 18.652 1.00 8.50 276 TRP A CA 1
ATOM 2293 C C . TRP A 1 276 ? 33.448 39.454 17.774 1.00 9.23 276 TRP A C 1
ATOM 2294 O O . TRP A 1 276 ? 33.827 40.383 17.067 1.00 10.31 276 TRP A O 1
ATOM 2305 N N . ALA A 1 277 ? 32.164 39.071 17.804 1.00 10.14 277 ALA A N 1
ATOM 2306 C CA . ALA A 1 277 ? 31.632 38.016 18.665 1.00 9.35 277 ALA A CA 1
ATOM 2307 C C . ALA A 1 277 ? 30.315 37.491 18.106 1.00 8.53 277 ALA A C 1
ATOM 2308 O O . ALA A 1 277 ? 29.624 38.208 17.361 1.00 10.97 277 ALA A O 1
ATOM 2310 N N . ALA A 1 278 ? 29.965 36.266 18.498 1.00 9.18 278 ALA A N 1
ATOM 2311 C CA . ALA A 1 278 ? 28.609 35.748 18.364 1.00 10.46 278 ALA A CA 1
ATOM 2312 C C . ALA A 1 278 ? 27.930 35.956 19.710 1.00 10.78 278 ALA A C 1
ATOM 2313 O O . ALA A 1 278 ? 28.553 36.436 20.662 1.00 11.58 278 ALA A O 1
ATOM 2315 N N . GLY A 1 279 ? 26.650 35.612 19.801 1.00 10.76 279 GLY A N 1
ATOM 2316 C CA . GLY A 1 279 ? 25.967 35.694 21.083 1.00 12.25 279 GLY A CA 1
ATOM 2317 C C . GLY A 1 279 ? 24.456 35.708 20.962 1.00 14.27 279 GLY A C 1
ATOM 2318 O O . GLY A 1 279 ? 23.927 36.115 19.934 1.00 14.83 279 GLY A O 1
ATOM 2319 N N . PRO A 1 280 ? 23.770 35.255 22.003 1.00 14.62 280 PRO A N 1
ATOM 2320 C CA . PRO A 1 280 ? 22.306 35.126 21.996 1.00 16.09 280 PRO A CA 1
ATOM 2321 C C . PRO A 1 280 ? 21.521 36.437 21.954 1.00 16.18 280 PRO A C 1
ATOM 2322 O O . PRO A 1 280 ? 20.342 36.410 21.641 1.00 18.55 280 PRO A O 1
ATOM 2326 N N . SER A 1 281 ? 22.135 37.552 22.324 1.00 14.87 281 SER A N 1
ATOM 2327 C CA . SER A 1 281 ? 21.378 38.792 22.442 1.00 15.91 281 SER A CA 1
ATOM 2328 C C . SER A 1 281 ? 22.195 40.043 22.115 1.00 15.18 281 SER A C 1
ATOM 2329 O O . SER A 1 281 ? 22.352 40.929 22.948 1.00 18.74 281 SER A O 1
ATOM 2332 N N . TRP A 1 282 ? 22.733 40.081 20.903 1.00 14.39 282 TRP A N 1
ATOM 2333 C CA . TRP A 1 282 ? 23.547 41.196 20.444 1.00 15.81 282 TRP A CA 1
ATOM 2334 C C . TRP A 1 282 ? 22.774 42.304 19.738 1.00 17.39 282 TRP A C 1
ATOM 2335 O O . TRP A 1 282 ? 23.260 43.419 19.619 1.00 18.67 282 TRP A O 1
ATOM 2346 N N . GLY A 1 283 ? 21.582 41.996 1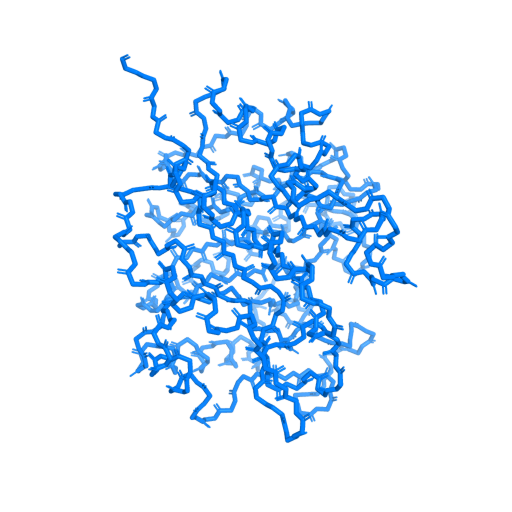9.249 1.00 17.10 283 GLY A N 1
ATOM 2347 C CA . GLY A 1 283 ? 20.836 42.992 18.517 1.00 17.94 283 GLY A CA 1
ATOM 2348 C C . GLY A 1 283 ? 21.603 43.461 17.293 1.00 17.12 283 GLY A C 1
ATOM 2349 O O . GLY A 1 283 ? 22.094 42.672 16.507 1.00 16.60 283 GLY A O 1
ATOM 2350 N N . ASN A 1 284 ? 21.679 44.776 17.116 1.00 18.35 284 ASN A N 1
ATOM 2351 C CA A ASN A 1 284 ? 22.355 45.434 16.051 0.65 17.89 284 ASN A CA 1
ATOM 2352 C CA B ASN A 1 284 ? 22.335 45.480 16.106 0.35 19.28 284 ASN A CA 1
ATOM 2353 C C . ASN A 1 284 ? 23.860 45.610 16.145 1.00 18.46 284 ASN A C 1
ATOM 2354 O O . ASN A 1 284 ? 24.436 46.250 15.282 1.00 20.39 284 ASN A O 1
ATOM 2363 N N . TYR A 1 285 ? 24.499 44.974 17.115 1.00 17.57 285 TYR A N 1
ATOM 2364 C CA . TYR A 1 285 ? 25.919 45.209 17.343 1.00 16.42 285 TYR A CA 1
ATOM 2365 C C . TYR A 1 285 ? 26.667 44.990 16.037 1.00 15.51 285 TYR A C 1
ATOM 2366 O O . TYR A 1 285 ? 26.523 43.974 15.382 1.00 16.39 285 TYR A O 1
ATOM 2375 N N . LYS A 1 286 ? 27.499 45.960 15.687 1.00 14.89 286 LYS A N 1
ATOM 2376 C CA . LYS A 1 286 ? 28.220 45.984 14.424 1.00 14.66 286 LYS A CA 1
ATOM 2377 C C . LYS A 1 286 ? 29.184 44.827 14.163 1.00 13.41 286 LYS A C 1
ATOM 2378 O O . LYS A 1 286 ? 29.378 44.452 13.026 1.00 15.41 286 LYS A O 1
ATOM 2384 N N . LEU A 1 287 ? 29.792 44.288 15.211 1.00 14.56 287 LEU A N 1
ATOM 2385 C CA . LEU A 1 287 ? 30.759 43.202 15.048 1.00 13.50 287 LEU A CA 1
ATOM 2386 C C . LEU A 1 287 ? 30.126 41.821 15.118 1.00 13.64 287 LEU A C 1
ATOM 2387 O O . LEU A 1 287 ? 30.793 40.820 14.885 1.00 16.56 287 LEU A O 1
ATOM 2392 N N . SER A 1 288 ? 28.843 41.770 15.443 1.00 13.17 288 SER A N 1
ATOM 2393 C CA . SER A 1 288 ? 28.162 40.494 15.613 1.00 12.29 288 SER A CA 1
ATOM 2394 C C . SER A 1 288 ? 28.126 39.610 14.383 1.00 10.83 288 SER A C 1
ATOM 2395 O O . SER A 1 288 ? 27.882 40.065 13.284 1.00 12.42 288 SER A O 1
ATOM 2398 N N . ILE A 1 289 ? 28.372 38.323 14.594 1.00 10.60 289 ILE A N 1
ATOM 2399 C CA . ILE A 1 289 ? 28.267 37.340 13.527 1.00 10.26 289 ILE A CA 1
ATOM 2400 C C . ILE A 1 289 ? 27.055 36.445 13.778 1.00 11.96 289 ILE A C 1
ATOM 2401 O O . ILE A 1 289 ? 26.849 35.468 13.089 1.00 12.66 289 ILE A O 1
ATOM 2406 N N . GLU A 1 290 ? 26.258 36.779 14.782 1.00 13.15 290 GLU A N 1
ATOM 2407 C CA . GLU A 1 290 ? 25.069 35.985 15.048 1.00 12.76 290 GLU A CA 1
ATOM 2408 C C . GLU A 1 290 ? 24.080 36.234 13.914 1.00 13.16 290 GLU A C 1
ATOM 2409 O O . GLU A 1 290 ? 23.977 37.342 13.422 1.00 14.09 290 GLU A O 1
ATOM 2415 N N . PRO A 1 291 ? 23.340 35.218 13.492 1.00 14.58 291 PRO A N 1
ATOM 2416 C CA . PRO A 1 291 ? 22.395 35.449 12.401 1.00 14.91 291 PRO A CA 1
ATOM 2417 C C . PRO A 1 291 ? 21.358 36.479 12.820 1.00 16.34 291 PRO A C 1
ATOM 2418 O O . PRO A 1 291 ? 20.896 36.457 13.951 1.00 17.46 291 PRO A O 1
ATOM 2422 N N . LYS A 1 292 ? 21.039 37.395 11.915 1.00 16.50 292 LYS A N 1
ATOM 2423 C CA . LYS A 1 292 ? 20.013 38.407 12.151 1.00 17.65 292 LYS A CA 1
ATOM 2424 C C . LYS A 1 292 ? 19.335 38.770 10.841 1.00 20.26 292 LYS A C 1
ATOM 2425 O O . LYS A 1 292 ? 19.998 38.961 9.841 1.00 21.35 292 LYS A O 1
ATOM 2431 N N . ASP A 1 293 ? 18.016 38.918 10.857 1.00 23.12 293 ASP A N 1
ATOM 2432 C CA A ASP A 1 293 ? 17.294 39.165 9.618 0.60 24.25 293 ASP A CA 1
ATOM 2433 C CA B ASP A 1 293 ? 17.296 39.198 9.619 0.40 23.97 293 ASP A CA 1
ATOM 2434 C C . ASP A 1 293 ? 17.832 40.469 8.994 1.00 24.60 293 ASP A C 1
ATOM 2435 O O . ASP A 1 293 ? 17.973 41.486 9.654 1.00 26.30 293 ASP A O 1
ATOM 2444 N N . GLY A 1 294 ? 18.102 40.404 7.699 1.00 24.97 294 GLY A N 1
ATOM 2445 C CA . GLY A 1 294 ? 18.607 41.546 6.961 1.00 26.27 294 GLY A CA 1
ATOM 2446 C C . GLY A 1 294 ? 20.097 41.809 7.061 1.00 26.26 294 GLY A C 1
ATOM 2447 O O . GLY A 1 294 ? 20.607 42.751 6.472 1.00 28.13 294 GLY A O 1
ATOM 2448 N N . GLU A 1 295 ? 20.810 40.972 7.800 1.00 24.12 295 GLU A N 1
ATOM 2449 C CA . GLU A 1 295 ? 22.246 41.152 7.917 1.00 24.24 295 GLU A CA 1
ATOM 2450 C C . GLU A 1 295 ? 23.024 40.008 7.288 1.00 25.35 295 GLU A C 1
ATOM 2451 O O . GLU A 1 295 ? 22.741 38.843 7.530 1.00 27.03 295 GLU A O 1
ATOM 2457 N N . LYS A 1 296 ? 24.015 40.354 6.484 1.00 21.80 296 LYS A N 1
ATOM 2458 C CA . LYS A 1 296 ? 24.917 39.363 5.942 1.00 21.54 296 LYS A CA 1
ATOM 2459 C C . LYS A 1 296 ? 26.091 39.263 6.910 1.00 19.54 296 LYS A C 1
ATOM 2460 O O . LYS A 1 296 ? 26.488 40.255 7.496 1.00 17.92 296 LYS A O 1
ATOM 2466 N N . ARG A 1 297 ? 26.646 38.069 7.058 1.00 17.81 297 ARG A N 1
ATOM 2467 C CA . ARG A 1 297 ? 27.788 37.878 7.937 1.00 15.25 297 ARG A CA 1
ATOM 2468 C C . ARG A 1 297 ? 28.918 37.215 7.162 1.00 15.13 297 ARG A C 1
ATOM 2469 O O . ARG A 1 297 ? 29.230 36.056 7.360 1.00 15.19 297 ARG A O 1
ATOM 2477 N N . PRO A 1 298 ? 29.547 37.994 6.297 1.00 14.55 298 PRO A N 1
ATOM 2478 C CA . PRO A 1 298 ? 30.608 37.487 5.431 1.00 15.16 298 PRO A CA 1
ATOM 2479 C C . PRO A 1 298 ? 31.778 36.961 6.248 1.00 12.84 298 PRO A C 1
ATOM 2480 O O . PRO A 1 298 ? 32.546 36.150 5.758 1.00 13.45 298 PRO A O 1
ATOM 2484 N N . GLN A 1 299 ? 31.919 37.450 7.472 1.00 12.52 299 GLN A N 1
ATOM 2485 C CA . GLN A 1 299 ? 32.995 37.004 8.338 1.00 10.84 299 GLN A CA 1
ATOM 2486 C C . GLN A 1 299 ? 32.883 35.495 8.563 1.00 10.67 299 GLN A C 1
ATOM 2487 O O . GLN A 1 299 ? 33.882 34.810 8.652 1.00 10.12 299 GLN A O 1
ATOM 2493 N N . VAL A 1 300 ? 31.656 35.001 8.674 1.00 11.11 300 VAL A N 1
ATOM 2494 C CA . VAL A 1 300 ? 31.403 33.580 8.902 1.00 11.06 300 VAL A CA 1
ATOM 2495 C C . VAL A 1 300 ? 31.863 32.672 7.757 1.00 12.59 300 VAL A C 1
ATOM 2496 O O . VAL A 1 300 ? 32.498 31.661 7.992 1.00 12.28 300 VAL A O 1
ATOM 2500 N N . ALA A 1 301 ? 31.553 33.077 6.515 1.00 12.98 301 ALA A N 1
ATOM 2501 C CA . ALA A 1 301 ? 32.011 32.289 5.370 1.00 12.17 301 ALA A CA 1
ATOM 2502 C C . ALA A 1 301 ? 33.535 32.208 5.366 1.00 10.54 301 ALA A C 1
ATOM 2503 O O . ALA A 1 301 ? 34.114 31.177 5.036 1.00 11.90 301 ALA A O 1
ATOM 2505 N N . LEU A 1 302 ? 34.186 33.298 5.750 1.00 10.76 302 LEU A N 1
ATOM 2506 C CA . LEU A 1 302 ? 35.641 33.330 5.785 1.00 12.02 302 LEU A CA 1
ATOM 2507 C C . LEU A 1 302 ? 36.201 32.412 6.881 1.00 12.36 302 LEU A C 1
ATOM 2508 O O . LEU A 1 302 ? 37.120 31.634 6.636 1.00 13.76 302 LEU A O 1
ATOM 2513 N N . LEU A 1 303 ? 35.599 32.453 8.062 1.00 12.97 303 LEU A N 1
ATOM 2514 C CA . LEU A 1 303 ? 36.008 31.590 9.165 1.00 12.14 303 LEU A CA 1
ATOM 2515 C C . LEU A 1 303 ? 35.835 30.119 8.776 1.00 10.79 303 LEU A C 1
ATOM 2516 O O . LEU A 1 303 ? 36.669 29.280 9.091 1.00 12.00 303 LEU A O 1
ATOM 2521 N N . LYS A 1 304 ? 34.751 29.823 8.076 1.00 13.08 304 LYS A N 1
ATOM 2522 C CA . LYS A 1 304 ? 34.474 28.464 7.637 1.00 13.47 304 LYS A CA 1
ATOM 2523 C C . LYS A 1 304 ? 35.542 27.933 6.700 1.00 13.66 304 LYS A C 1
ATOM 2524 O O . LYS A 1 304 ? 35.873 26.760 6.793 1.00 15.61 304 LYS A O 1
ATOM 2530 N N . LYS A 1 305 ? 36.070 28.764 5.810 1.00 13.13 305 LYS A N 1
ATOM 2531 C CA . LYS A 1 305 ? 37.107 28.290 4.908 1.00 15.88 305 LYS A CA 1
ATOM 2532 C C . LYS A 1 305 ? 38.320 27.841 5.713 1.00 14.64 305 LYS A C 1
ATOM 2533 O O . LYS A 1 305 ? 38.893 26.799 5.447 1.00 16.68 305 LYS A O 1
ATOM 2539 N N . TYR A 1 306 ? 38.698 28.643 6.698 1.00 13.35 306 TYR A N 1
ATOM 2540 C CA . TYR A 1 306 ? 39.828 28.343 7.576 1.00 14.14 306 TYR A CA 1
ATOM 2541 C C . TYR A 1 306 ? 39.624 27.147 8.518 1.00 14.89 306 TYR A C 1
ATOM 2542 O O . TYR A 1 306 ? 40.554 26.419 8.808 1.00 15.82 306 TYR A O 1
ATOM 2551 N N . ALA A 1 307 ? 38.398 26.982 8.992 1.00 13.94 307 ALA A N 1
ATOM 2552 C CA . ALA A 1 307 ? 38.034 25.919 9.924 1.00 13.56 307 ALA A CA 1
ATOM 2553 C C . ALA A 1 307 ? 38.297 24.548 9.310 1.00 16.53 307 ALA A C 1
ATOM 2554 O O . ALA A 1 307 ? 38.567 23.595 10.014 1.00 17.95 307 ALA A O 1
ATOM 2556 N N . ALA A 1 308 ? 38.166 24.469 7.994 1.00 17.11 308 ALA A N 1
ATOM 2557 C CA . ALA A 1 308 ? 38.426 23.261 7.221 1.00 19.93 308 ALA A CA 1
ATOM 2558 C C . ALA A 1 308 ? 39.903 22.868 7.212 1.00 21.26 308 ALA A C 1
ATOM 2559 O O . ALA A 1 308 ? 40.229 21.715 7.005 1.00 25.10 308 ALA A O 1
ATOM 2561 N N . LYS A 1 309 ? 40.794 23.837 7.403 1.00 19.67 309 LYS A N 1
ATOM 2562 C CA . LYS A 1 309 ? 42.229 23.573 7.385 1.00 19.44 309 LYS A CA 1
ATOM 2563 C C . LYS A 1 309 ? 42.673 22.789 8.602 1.00 16.81 309 LYS A C 1
ATOM 2564 O O . LYS A 1 309 ? 42.089 22.907 9.663 1.00 18.94 309 LYS A O 1
ATOM 2570 N N . ASP A 1 310 ? 43.732 22.011 8.433 1.00 16.83 310 ASP A N 1
ATOM 2571 C CA . ASP A 1 310 ? 44.224 21.178 9.504 1.00 16.92 310 ASP A CA 1
ATOM 2572 C C . ASP A 1 310 ? 44.631 22.033 10.692 1.00 16.38 310 ASP A C 1
ATOM 2573 O O . ASP A 1 310 ? 45.241 23.076 10.547 1.00 18.80 310 ASP A O 1
ATOM 2578 N N . ASN A 1 311 ? 44.286 21.562 11.874 1.00 15.17 311 ASN A N 1
ATOM 2579 C CA . ASN A 1 311 ? 44.781 22.112 13.114 1.00 14.72 311 ASN A CA 1
ATOM 2580 C C . ASN A 1 311 ? 46.239 21.769 13.291 1.00 16.89 311 ASN A C 1
ATOM 2581 O O . ASN A 1 311 ? 46.816 20.936 12.576 1.00 18.61 311 ASN A O 1
ATOM 2586 N N . CYS A 1 312 ? 46.835 22.456 14.245 1.00 16.28 312 CYS A N 1
ATOM 2587 C CA . CYS A 1 312 ? 48.195 22.185 14.632 1.00 14.06 312 CYS A CA 1
ATOM 2588 C C . CYS A 1 312 ? 48.132 21.228 15.812 1.00 13.53 312 CYS A C 1
ATOM 2589 O O . CYS A 1 312 ? 47.085 21.040 16.393 1.00 16.48 312 CYS A O 1
ATOM 2592 N N . SER A 1 313 ? 49.255 20.610 16.137 1.00 13.43 313 SER A N 1
ATOM 2593 C CA . SER A 1 313 ? 49.332 19.685 17.268 1.00 15.94 313 SER A CA 1
ATOM 2594 C C . SER A 1 313 ? 49.131 20.356 18.620 1.00 14.74 313 SER A C 1
ATOM 2595 O O . SER A 1 313 ? 48.6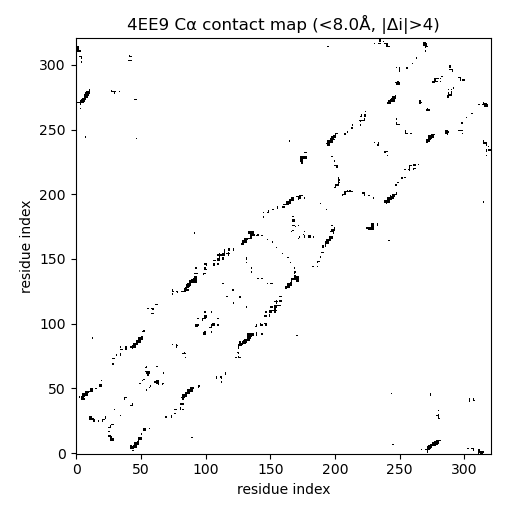50 19.752 19.562 1.00 14.55 313 SER A O 1
ATOM 2598 N N . ASP A 1 314 ? 49.538 21.619 18.698 1.00 12.10 314 ASP A N 1
ATOM 2599 C CA . ASP A 1 314 ? 49.534 22.349 19.954 1.00 10.65 314 ASP A CA 1
ATOM 2600 C C . ASP A 1 314 ? 49.546 23.833 19.612 1.00 9.78 314 ASP A C 1
ATOM 2601 O O . ASP A 1 314 ? 49.711 24.215 18.443 1.00 10.98 314 ASP A O 1
ATOM 2606 N N . PHE A 1 315 ? 49.365 24.669 20.619 1.00 9.62 315 PHE A N 1
ATOM 2607 C CA . PHE A 1 315 ? 49.425 26.109 20.426 1.00 10.14 315 PHE A CA 1
ATOM 2608 C C . PHE A 1 315 ? 50.806 26.466 19.890 1.00 10.86 315 PHE A C 1
ATOM 2609 O O . PHE A 1 315 ? 51.822 26.025 20.434 1.00 12.04 315 PHE A O 1
ATOM 2617 N N . GLY A 1 316 ? 50.845 27.247 18.811 1.00 9.66 316 GLY A N 1
ATOM 2618 C CA . GLY A 1 316 ? 52.104 27.740 18.271 1.00 8.77 316 GLY A CA 1
ATOM 2619 C C . GLY A 1 316 ? 52.571 29.019 18.947 1.00 9.78 316 GLY A C 1
ATOM 2620 O O . GLY A 1 316 ? 52.002 29.435 19.960 1.00 10.57 316 GLY A O 1
ATOM 2621 N N . PRO A 1 317 ? 53.613 29.657 18.403 1.00 9.43 317 PRO A N 1
ATOM 2622 C CA . PRO A 1 317 ? 54.335 29.255 17.194 1.00 9.30 317 PRO A CA 1
ATOM 2623 C C . PRO A 1 317 ? 55.225 28.043 17.436 1.00 10.89 317 PRO A C 1
ATOM 2624 O O . PRO A 1 317 ? 55.629 27.763 18.564 1.00 11.88 317 PRO A O 1
ATOM 2628 N N . ALA A 1 318 ? 55.532 27.355 16.397 1.00 14.24 318 ALA A N 1
ATOM 2629 C CA . ALA A 1 318 ? 56.384 26.191 16.497 1.00 15.51 318 ALA A CA 1
ATOM 2630 C C . ALA A 1 318 ? 57.756 26.617 16.980 1.00 16.36 318 ALA A C 1
ATOM 2631 O O . ALA A 1 318 ? 58.223 27.699 16.675 1.00 15.05 318 ALA A O 1
ATOM 2633 N N . LYS A 1 319 ? 58.398 25.736 17.739 1.00 18.43 319 LYS A N 1
ATOM 2634 C CA . LYS A 1 319 ? 59.729 25.992 18.262 1.00 20.16 319 LYS A CA 1
ATOM 2635 C C . LYS A 1 319 ? 60.756 26.009 17.152 1.00 18.33 319 LYS A C 1
ATOM 2636 O O . LYS A 1 319 ? 60.611 25.326 16.151 1.00 17.94 319 LYS A O 1
ATOM 2642 N N . ALA A 1 320 ? 61.801 26.801 17.342 1.00 20.87 320 ALA A N 1
ATOM 2643 C CA . ALA A 1 320 ? 62.889 26.852 16.388 1.00 21.55 320 ALA A CA 1
ATOM 2644 C C . ALA A 1 320 ? 63.577 25.497 16.436 1.00 22.06 320 ALA A C 1
ATOM 26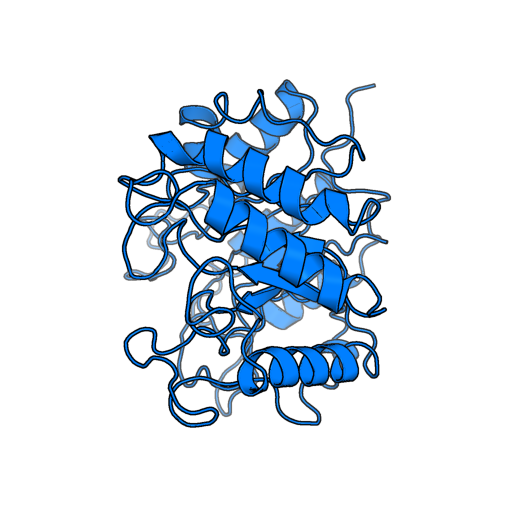45 O O . ALA A 1 320 ? 63.685 24.891 17.497 1.00 24.00 320 ALA A O 1
ATOM 2647 N N . GLU A 1 321 ? 64.039 25.019 15.291 1.00 22.79 321 GLU A N 1
ATOM 2648 C CA . GLU A 1 321 ? 64.727 23.732 15.246 1.00 23.41 321 GLU A CA 1
ATOM 2649 C C . GLU A 1 321 ? 65.840 23.779 14.219 1.00 27.44 321 GLU A C 1
ATOM 2650 O O . GLU A 1 321 ? 66.019 24.790 13.547 1.00 29.68 321 GLU A O 1
#

CATH classification: 3.20.20.80

Secondary structure (DSSP, 8-state):
-B-SEEEEE--TT--TTSSS--BTTTB--PPTTHHHHHHHTT--EEEEEE-HHHH-SSTTSPPPHHHHHHHHHHHHHHHHTT-EEEEEE-STTEETTEEBTBTTB-HHHHHHHHHHHHHHHTT-TTEEEEE--S---GGGTTTHHHHHHHHHHHHHHH-SSS-EEE--HHHHBSTTHHHHGGGGTT---TTS-EEEEEE---STTSSS---S---TT--TTHHHHHHHHHHHHHHHHT--EEEEEE---SS-HHHHHHHHHHHHHHHHTT--EEEEEE-TT-TT-TT--S--TT---HHHHHHHHHHTSPPBSSSSSPPP-

Sequence (321 aa):
SVDLIGINVAGAEFTGGKLPGKHGTHYFFPPEGYFEEYWSEQGIHTVVRFPLKKWERLLQPSSLNAELDDVYASLVDDMLDQAKKEENDIKKVILDVHNYARYRKKVIGTEDDVPVSAYQDLMERIAKRWQGHDALFAYDIMNEPYGSADKLWPAAAQAGIDGVRKYDKKRPLLIEGASWSSAARWPRYADEELLKLKDPADNMMVFSAHVYIDEEDASGSSYKKKKGPGKDFEEPMIGVKRVVEPFVNWLKEHGKKGHIGEFGIPNDDERWLLDAMDKLLAYLNENCIIPINYWAAGPSWGNNYKLSIEPKDDGEKRPQVALLKKYAAKDNCSDFGPAKAE

Radius of gyration: 18.42 Å; Cα contacts (8 Å, |Δi|>4): 679; chains: 1; bounding box: 48×39×48 Å

InterPro domains:
  IPR001547 Glycoside hydrolase, family 5 [PF00150] (57-310)
  IPR017853 Glycoside hydrolase superfamily [SSF51445] (34-329)

Solvent-accessible surface area: 13759 Å² total; per-residue (Å²): 112,15,25,11,12,0,0,0,1,0,0,0,19,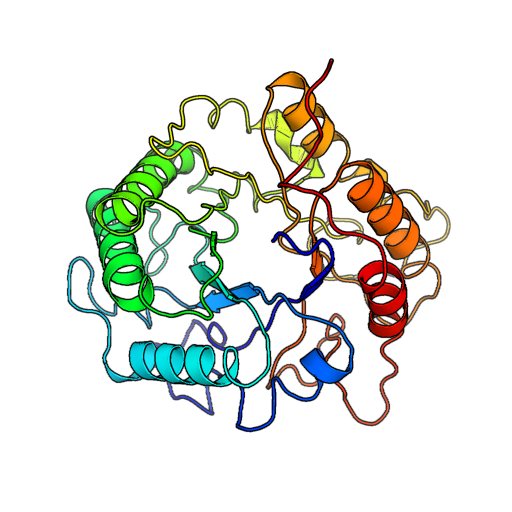36,69,33,78,109,59,96,29,45,84,51,92,40,9,48,14,16,75,128,46,17,0,108,82,0,24,86,44,30,1,54,6,0,0,2,0,0,34,0,7,4,0,0,52,67,40,82,36,127,9,44,107,97,4,0,36,32,0,40,85,5,0,78,31,0,115,147,29,97,4,53,0,2,4,0,2,12,7,76,1,33,11,110,182,98,12,2,32,50,143,92,2,56,58,67,0,0,54,19,0,1,37,67,2,0,130,87,4,79,59,31,106,5,7,27,0,2,0,0,0,1,23,0,68,42,88,0,42,191,67,2,12,57,0,0,48,8,0,0,63,0,0,9,123,74,6,135,157,43,15,0,0,0,0,1,18,10,116,0,12,0,39,60,7,61,174,85,5,83,103,6,62,122,9,85,20,113,35,112,32,19,0,1,0,0,8,7,16,3,7,154,95,32,65,8,50,10,177,158,51,21,38,119,103,37,82,51,72,33,0,2,117,47,0,55,38,0,0,79,8,0,106,134,58,65,55,48,0,3,0,0,10,0,0,2,10,47,117,37,155,107,6,49,50,1,0,43,80,0,3,50,34,3,44,141,11,26,1,3,2,2,0,22,0,0,0,39,42,44,44,133,59,92,1,1,0,30,69,87,145,76,76,174,34,44,0,10,62,10,1,82,133,21,37,90,105,128,66,29,117,70,9,3,12,88,184,110,231

Organism: NCBI:txid77133

Foldseek 3Di:
DDFQFAAEAAWQCFDVVDVVDDEPPGTYDDDPPRLQVVLVLLHAEYEYEHELCNQPVDFPDAGDPVSVVSVVVNLVRSVVRRHAYEYEHEYLCDDPRHHDCDPVHDLLSLLSSLLNVLQVPVPRPRYAEYASYFFHEDPNQVVQLVSVLSNLNSNCVRHLAHAYEYAHYPRSFLQCCVVRPVSNLPRDHPSPRYAYEGEAEQADVRPNPCPDDCDDPHDLQSLVNRNVSNQVVCQVSVHFYEYEEYFDFPPDVSRVSSVLNNSVVCQQQLHHYHYPHEYDDDPPDRRYQHDDPPDDRVVSVSSSVSSPDDHDPGGGRDHDD

Nearest PDB structures (foldseek):
  4m24-assembly1_A  TM=1.003E+00  e=7.898E-71  uncultured bacterium
  7p6i-assembly1_A  TM=1.003E+00  e=5.626E-70  uncultured bacterium
  7p6h-assembly2_B  TM=9.997E-01  e=5.606E-68  uncultured bacterium
  5ljf-assembly2_B  TM=9.992E-01  e=3.756E-67  uncultured bacterium
  6r2j-assembly4_D  TM=9.640E-01  e=1.228E-42  Stutzerimonas stutzeri A1501